Protein AF-A0A811Y9L5-F1 (afdb_monomer)

Mean predicted aligned error: 12.74 Å

Radius of gyration: 28.78 Å; Cα contacts (8 Å, |Δi|>4): 99; chains: 1; bounding box: 69×42×80 Å

InterPro domains:
  IPR005749 Large ribosomal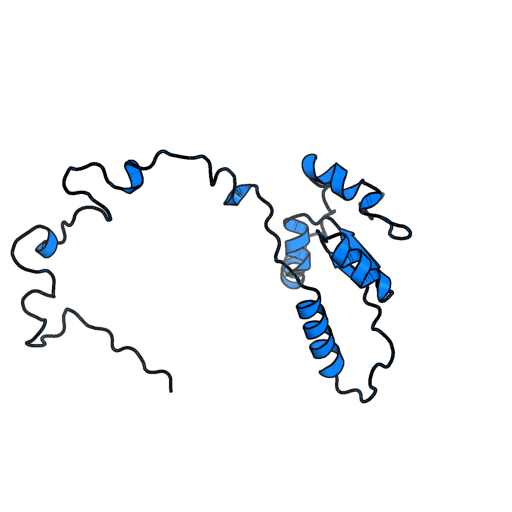 subunit protein uL15, bacteria [PTHR12934] (4-80)
  IPR036227 Large ribosomal subunit protein uL15/eL18 superfamily [SSF52080] (15-121)

Sequence (178 aa):
MLARLQETRKMAGDWRRGRKHSQGHKGEQQRGTQPRLAFGGGQTPFYIQIQKYEFNEGHHSFRCHYQPLSLNRLQYLIDLLVNGRCMTIQPLKRDYVNIGVRLASELAIVAIEKNGSVVTMAFYDPRSLEILYRPVLFFLHRQPIPKQMLPSEALIPYYTDAKSWLPGGSCQISQSKS

Organism: Nyctereutes procyonoides (NCBI:txid34880)

Foldseek 3Di:
DDDDDDDDDQPDPPPVRHPQSPQDDDDCSSVVNDDDPQDPVPDDGPVRPDDDDCPCPCVPPNDDDDDDDDPVNVVVVCCCVVVVPPDPDDPPQQDADEAEDQDDDPVRQVVNVVSVHHYDHADADPVRVVCVVCVPVVVVVVDDDDQGDDDDPVCVCVLVDCVVPDDDDDPPPVPPDD

pLDDT: mean 76.31, std 16.99, range [31.02, 95.5]

Solvent-accessible surface area (backbone atoms only — not comparable to full-atom values): 12041 Å² total; per-residue (Å²): 136,84,84,76,81,79,80,83,66,55,79,50,86,44,92,90,43,41,94,48,51,87,39,62,62,93,53,44,61,54,71,70,62,59,77,64,89,78,64,50,88,87,50,86,30,72,86,69,72,54,78,90,69,76,82,66,68,54,57,86,82,70,54,88,82,75,86,88,81,51,70,69,61,50,49,54,51,50,55,51,62,57,62,71,49,89,62,98,64,84,75,91,54,76,78,69,50,81,44,80,40,73,79,80,53,71,71,57,52,54,55,41,44,76,59,66,22,50,79,44,72,50,92,71,46,76,69,56,47,48,40,70,75,43,47,68,66,46,59,74,69,67,62,81,86,77,79,78,72,80,70,56,78,89,48,41,60,67,76,67,39,58,88,79,45,74,90,84,66,79,74,71,76,69,72,75,79,127

Structure (mmCIF, N/CA/C/O backbone):
data_AF-A0A811Y9L5-F1
#
_entry.id   AF-A0A811Y9L5-F1
#
loop_
_atom_site.group_PDB
_atom_site.id
_atom_site.type_symbol
_atom_site.label_atom_id
_atom_site.label_alt_id
_atom_site.label_comp_id
_atom_site.label_asym_id
_atom_site.label_entity_id
_atom_site.label_seq_id
_atom_site.pdbx_PDB_ins_code
_atom_site.Cartn_x
_atom_site.Cartn_y
_atom_site.Cartn_z
_atom_site.occupancy
_atom_site.B_iso_or_equiv
_atom_site.auth_seq_id
_atom_site.auth_comp_id
_atom_site.auth_asym_id
_atom_site.auth_atom_id
_atom_site.pdbx_PDB_model_num
ATOM 1 N N . MET A 1 1 ? -17.706 -5.022 -32.749 1.00 47.12 1 MET A N 1
ATOM 2 C CA . MET A 1 1 ? -16.716 -5.506 -33.737 1.00 47.12 1 MET A CA 1
ATOM 3 C C . MET A 1 1 ? -15.321 -5.224 -33.202 1.00 47.12 1 MET A C 1
ATOM 5 O O . MET A 1 1 ? -14.931 -4.067 -33.177 1.00 47.12 1 MET A O 1
ATOM 9 N N . LEU A 1 2 ? -14.584 -6.232 -32.733 1.00 47.56 2 LEU A N 1
ATOM 10 C CA . LEU A 1 2 ? -13.150 -6.073 -32.466 1.00 47.56 2 LEU A CA 1
ATOM 11 C C . LEU A 1 2 ? -12.401 -6.480 -33.736 1.00 47.56 2 LEU A C 1
ATOM 13 O O . LEU A 1 2 ? -12.463 -7.640 -34.144 1.00 47.56 2 LEU A O 1
ATOM 17 N N . ALA A 1 3 ? -11.758 -5.517 -34.394 1.00 61.38 3 ALA A N 1
ATOM 18 C CA . ALA A 1 3 ? -10.939 -5.783 -35.566 1.00 61.38 3 ALA A CA 1
ATOM 19 C C . ALA A 1 3 ? -9.722 -6.618 -35.145 1.00 61.38 3 ALA A C 1
ATOM 21 O O . ALA A 1 3 ? -8.880 -6.171 -34.366 1.00 61.38 3 ALA A O 1
ATOM 22 N N . ARG A 1 4 ? -9.643 -7.854 -35.643 1.00 61.03 4 ARG A N 1
ATOM 23 C CA . ARG A 1 4 ? -8.477 -8.717 -35.463 1.00 61.03 4 ARG A CA 1
ATOM 24 C C . ARG A 1 4 ? -7.326 -8.119 -36.270 1.00 61.03 4 ARG A C 1
ATOM 26 O O . ARG A 1 4 ? -7.404 -8.076 -37.497 1.00 61.03 4 ARG A O 1
ATOM 33 N N . LEU A 1 5 ? -6.272 -7.665 -35.592 1.00 70.06 5 LEU A N 1
ATOM 34 C CA . LEU A 1 5 ? -5.027 -7.290 -36.259 1.00 70.06 5 LEU A CA 1
ATOM 35 C C . LEU A 1 5 ? -4.523 -8.505 -37.043 1.00 70.06 5 LEU A C 1
ATOM 37 O O . LEU A 1 5 ? -4.337 -9.585 -36.483 1.00 70.06 5 LEU A O 1
ATOM 41 N N . GLN A 1 6 ? -4.357 -8.343 -38.354 1.00 71.75 6 GLN A N 1
ATOM 42 C CA . GLN A 1 6 ? -3.779 -9.388 -39.187 1.00 71.75 6 GLN A CA 1
ATOM 43 C C . GLN A 1 6 ? -2.281 -9.479 -38.889 1.00 71.75 6 GLN A C 1
ATOM 45 O O . GLN A 1 6 ? -1.541 -8.508 -39.052 1.00 71.75 6 GLN A O 1
ATOM 50 N N . GLU A 1 7 ? -1.831 -10.651 -38.448 1.00 68.00 7 GLU A N 1
ATOM 51 C CA . GLU A 1 7 ? -0.417 -10.910 -38.194 1.00 68.00 7 GLU A CA 1
ATOM 52 C C . GLU A 1 7 ? 0.388 -10.839 -39.495 1.00 68.00 7 GLU A C 1
ATOM 54 O O . GLU A 1 7 ? 0.090 -11.510 -40.488 1.00 68.00 7 GLU A O 1
ATOM 59 N N . THR A 1 8 ? 1.457 -10.043 -39.489 1.00 61.94 8 THR A N 1
ATOM 60 C CA . THR A 1 8 ? 2.368 -9.946 -40.629 1.00 61.94 8 THR A CA 1
ATOM 61 C C . THR A 1 8 ? 3.313 -11.149 -40.642 1.00 61.94 8 THR A C 1
ATOM 63 O O . THR A 1 8 ? 4.359 -11.176 -39.995 1.00 61.94 8 THR A O 1
ATOM 66 N N . ARG A 1 9 ? 2.952 -12.189 -41.399 1.00 60.62 9 ARG A N 1
ATOM 67 C CA . ARG A 1 9 ? 3.796 -13.382 -41.557 1.00 60.62 9 ARG A CA 1
ATOM 68 C C . ARG A 1 9 ? 4.982 -13.074 -42.469 1.00 60.62 9 ARG A C 1
ATOM 70 O O . ARG A 1 9 ? 4.815 -12.865 -43.666 1.00 60.62 9 ARG A O 1
ATOM 77 N N . LYS A 1 10 ? 6.196 -13.093 -41.909 1.00 58.78 10 LYS A N 1
ATOM 78 C CA . LYS A 1 10 ? 7.448 -12.838 -42.648 1.00 58.78 10 LYS A CA 1
ATOM 79 C C . LYS A 1 10 ? 7.771 -13.907 -43.702 1.00 58.78 10 LYS A C 1
ATOM 81 O O . LYS A 1 10 ? 8.576 -13.631 -44.581 1.00 58.78 10 LYS A O 1
ATOM 86 N N . MET A 1 11 ? 7.158 -15.092 -43.629 1.00 56.19 11 MET A N 1
ATOM 87 C CA . MET A 1 11 ? 7.497 -16.271 -44.449 1.00 56.19 11 MET A CA 1
ATOM 88 C C . MET A 1 11 ? 6.435 -16.685 -45.475 1.00 56.19 11 MET A C 1
ATOM 90 O O . MET A 1 11 ? 6.595 -17.700 -46.144 1.00 56.19 11 MET A O 1
ATOM 94 N N . ALA A 1 12 ? 5.355 -15.920 -45.628 1.00 58.69 12 ALA A N 1
ATOM 95 C CA . ALA A 1 12 ? 4.432 -16.155 -46.733 1.00 58.69 12 ALA A CA 1
ATOM 96 C C . ALA A 1 12 ? 5.106 -15.658 -48.018 1.00 58.69 12 ALA A C 1
ATOM 98 O O . ALA A 1 12 ? 5.615 -14.539 -48.007 1.00 58.69 12 ALA A O 1
ATOM 99 N N . GLY A 1 13 ? 5.126 -16.461 -49.089 1.00 58.44 13 GLY A N 1
ATOM 100 C CA . GLY A 1 13 ? 5.735 -16.177 -50.405 1.00 58.44 13 GLY A CA 1
ATOM 101 C C . GLY A 1 13 ? 5.155 -14.975 -51.174 1.00 58.44 13 GLY A C 1
ATOM 102 O O . GLY A 1 13 ? 5.067 -14.994 -52.394 1.00 58.44 13 GLY A O 1
ATOM 103 N N . ASP A 1 14 ? 4.741 -13.937 -50.455 1.00 62.34 14 ASP A N 1
ATOM 104 C CA . ASP A 1 14 ? 4.338 -12.622 -50.914 1.00 62.34 14 ASP A CA 1
ATOM 105 C C . ASP A 1 14 ? 5.530 -11.923 -51.590 1.00 62.34 14 ASP A C 1
ATOM 107 O O . ASP A 1 14 ? 6.588 -11.710 -50.979 1.00 62.34 14 ASP A O 1
ATOM 111 N N . TRP A 1 15 ? 5.332 -11.535 -52.853 1.00 62.62 15 TRP A N 1
ATOM 112 C CA . TRP A 1 15 ? 6.291 -10.823 -53.704 1.00 62.62 15 TRP A CA 1
ATOM 113 C C . TRP A 1 15 ? 6.910 -9.597 -53.020 1.00 62.62 15 TRP A C 1
ATOM 115 O O . TRP A 1 15 ? 8.045 -9.228 -53.319 1.00 62.62 15 TRP A O 1
ATOM 125 N N . ARG A 1 16 ? 6.201 -8.982 -52.063 1.00 67.12 16 ARG A N 1
ATOM 126 C CA . ARG A 1 16 ? 6.668 -7.794 -51.335 1.00 67.12 16 ARG A CA 1
ATOM 127 C C . ARG A 1 16 ? 7.601 -8.097 -50.154 1.00 67.12 16 ARG A C 1
ATOM 129 O O . ARG A 1 16 ? 8.339 -7.205 -49.745 1.00 67.12 16 ARG A O 1
ATOM 136 N N . ARG A 1 17 ? 7.586 -9.306 -49.570 1.00 64.25 17 ARG A N 1
ATOM 137 C CA . ARG A 1 17 ? 8.258 -9.606 -48.277 1.00 64.25 17 ARG A CA 1
ATOM 138 C C . ARG A 1 17 ? 9.097 -10.891 -48.237 1.00 64.25 17 ARG A C 1
ATOM 140 O O . ARG A 1 17 ? 9.872 -11.063 -47.297 1.00 64.25 17 ARG A O 1
ATOM 147 N N . GLY A 1 18 ? 9.016 -11.753 -49.252 1.00 71.06 18 GLY A N 1
ATOM 148 C CA . GLY A 1 18 ? 9.642 -13.081 -49.227 1.00 71.06 18 GLY A CA 1
ATOM 149 C C . GLY A 1 18 ? 11.174 -13.117 -49.346 1.00 71.06 18 GLY A C 1
ATOM 150 O O . GLY A 1 18 ? 11.816 -13.894 -48.657 1.00 71.06 18 GLY A O 1
ATOM 151 N N . ARG A 1 19 ? 11.805 -12.276 -50.178 1.00 75.31 19 ARG A N 1
ATOM 152 C CA . ARG A 1 19 ? 13.221 -12.489 -50.573 1.00 75.31 19 ARG A CA 1
ATOM 153 C C . ARG A 1 19 ? 14.262 -12.253 -49.469 1.00 75.31 19 ARG A C 1
ATOM 155 O O . ARG A 1 19 ? 15.333 -12.847 -49.506 1.00 75.31 19 ARG A O 1
ATOM 162 N N . LYS A 1 20 ? 13.998 -11.336 -48.537 1.00 76.25 20 LYS A N 1
ATOM 163 C CA . LYS A 1 20 ? 14.939 -10.958 -47.457 1.00 76.25 20 LYS A CA 1
ATOM 164 C C . LYS A 1 20 ? 14.301 -11.010 -46.071 1.00 76.25 20 LYS A C 1
ATOM 166 O O . LYS A 1 20 ? 14.923 -10.572 -45.110 1.00 76.25 20 LYS A O 1
ATOM 171 N N . HIS A 1 21 ? 13.042 -11.450 -45.980 1.00 75.62 21 HIS A N 1
ATOM 172 C CA . HIS A 1 21 ? 12.265 -11.539 -44.738 1.00 75.62 21 HIS A CA 1
ATOM 173 C C . HIS A 1 21 ? 12.365 -10.293 -43.826 1.00 75.62 21 HIS A C 1
ATOM 175 O O . HIS A 1 21 ? 12.361 -10.401 -42.600 1.00 75.62 21 HIS A O 1
ATOM 181 N N . SER A 1 22 ? 12.473 -9.101 -44.428 1.00 76.88 22 SER A N 1
ATOM 182 C CA . SER A 1 22 ? 12.672 -7.811 -43.744 1.00 76.88 22 SER A CA 1
ATOM 183 C C . SER A 1 22 ? 13.925 -7.715 -42.853 1.00 76.88 22 SER A C 1
ATOM 185 O O . SER A 1 22 ? 13.959 -6.901 -41.936 1.00 76.88 22 SER A O 1
ATOM 187 N N . GLN A 1 23 ? 14.953 -8.528 -43.109 1.00 82.25 23 GLN A N 1
ATOM 188 C CA . GLN A 1 23 ? 16.215 -8.541 -42.352 1.00 82.25 23 GLN A CA 1
ATOM 189 C C . GLN A 1 23 ? 17.356 -7.771 -43.036 1.00 82.25 23 GLN A C 1
ATOM 191 O O . GLN A 1 23 ? 18.432 -7.635 -42.463 1.00 82.25 23 GLN A O 1
ATOM 196 N N . GLY A 1 24 ? 17.125 -7.251 -44.245 1.00 85.00 24 GLY A N 1
ATOM 197 C CA . GLY A 1 24 ? 18.124 -6.494 -45.000 1.00 85.00 24 GLY A CA 1
ATOM 198 C C . GLY A 1 24 ? 19.035 -7.365 -45.873 1.00 85.00 24 GLY A C 1
ATOM 199 O O . GLY A 1 24 ? 18.656 -8.454 -46.304 1.00 85.00 24 GLY A O 1
ATOM 200 N N . HIS A 1 25 ? 20.202 -6.826 -46.225 1.00 84.88 25 HIS A N 1
ATOM 201 C CA . HIS A 1 25 ? 21.238 -7.497 -47.024 1.00 84.88 25 HIS A CA 1
ATOM 202 C C . HIS A 1 25 ? 22.290 -8.169 -46.122 1.00 84.88 25 HIS A C 1
ATOM 204 O O . HIS A 1 25 ? 22.100 -8.259 -44.913 1.00 84.88 25 HIS A O 1
ATOM 210 N N . LYS A 1 26 ? 23.399 -8.640 -46.716 1.00 87.12 26 LYS A N 1
ATOM 211 C CA . LYS A 1 26 ? 24.500 -9.332 -46.028 1.00 87.12 26 LYS A CA 1
ATOM 212 C C . LYS A 1 26 ? 24.895 -8.613 -44.732 1.00 87.12 26 LYS A C 1
ATOM 214 O O . LYS A 1 26 ? 25.043 -7.398 -44.726 1.00 87.12 26 LYS A O 1
ATOM 219 N N . GLY A 1 27 ? 25.118 -9.381 -43.671 1.00 88.50 27 GLY A N 1
ATOM 220 C CA . GLY A 1 27 ? 25.553 -8.870 -42.373 1.00 88.50 27 GLY A CA 1
ATOM 221 C C . GLY A 1 27 ? 25.006 -9.707 -41.223 1.00 88.50 27 GLY A C 1
ATOM 222 O O . GLY A 1 27 ? 24.282 -10.683 -41.434 1.00 88.50 27 GLY A O 1
ATOM 223 N N . GLU A 1 28 ? 25.341 -9.307 -40.002 1.00 87.75 28 GLU A N 1
ATOM 224 C CA . GLU A 1 28 ? 24.907 -9.963 -38.761 1.00 87.75 28 GLU A CA 1
ATOM 225 C C . GLU A 1 28 ? 23.378 -9.994 -38.625 1.00 87.75 28 GLU A C 1
ATOM 227 O O . GLU A 1 28 ? 22.807 -10.999 -38.202 1.00 87.75 28 GLU A O 1
ATOM 232 N N . GLN A 1 29 ? 22.700 -8.936 -39.083 1.00 86.00 29 GLN A N 1
ATOM 233 C CA . GLN A 1 29 ? 21.243 -8.814 -39.037 1.00 86.00 29 GLN A CA 1
ATOM 234 C C . GLN A 1 29 ? 20.521 -9.872 -39.887 1.00 86.00 29 GLN A C 1
ATOM 236 O O . GLN A 1 29 ? 19.520 -10.427 -39.432 1.00 86.00 29 GLN A O 1
ATOM 241 N N . GLN A 1 30 ? 21.054 -10.193 -41.073 1.00 87.44 30 GLN A N 1
ATOM 242 C CA . GLN A 1 30 ? 20.529 -11.245 -41.954 1.00 87.44 30 GLN A CA 1
ATOM 243 C C . GLN A 1 30 ? 20.871 -12.652 -41.444 1.00 87.44 30 GLN A C 1
ATOM 245 O O . GLN A 1 30 ? 20.121 -13.595 -41.672 1.00 87.44 30 GLN A O 1
ATOM 250 N N . ARG A 1 31 ? 22.009 -12.810 -40.761 1.00 87.06 31 ARG A N 1
ATOM 251 C CA . ARG A 1 31 ? 22.461 -14.101 -40.215 1.00 87.06 31 ARG A CA 1
ATOM 252 C C . ARG A 1 31 ? 21.871 -14.416 -38.837 1.00 87.06 31 ARG A C 1
ATOM 254 O O . ARG A 1 31 ? 22.123 -15.490 -38.306 1.00 87.06 31 ARG A O 1
ATOM 261 N N . GLY A 1 32 ? 21.095 -13.495 -38.259 1.00 87.19 32 GLY A N 1
ATOM 262 C CA . GLY A 1 32 ? 20.507 -13.652 -36.927 1.00 87.19 32 GLY A CA 1
ATOM 263 C C . GLY A 1 32 ? 21.518 -13.527 -35.784 1.00 87.19 32 GLY A C 1
ATOM 264 O O . GLY A 1 32 ? 21.202 -13.880 -34.655 1.00 87.19 32 GLY A O 1
ATOM 265 N N . THR A 1 33 ? 22.716 -13.009 -36.053 1.00 89.00 33 THR A N 1
ATOM 266 C CA . THR A 1 33 ? 23.806 -12.850 -35.075 1.00 89.00 33 THR A CA 1
ATOM 267 C C . THR A 1 33 ? 23.849 -11.417 -34.540 1.00 89.00 33 THR A C 1
ATOM 269 O O . THR A 1 33 ? 24.910 -10.820 -34.416 1.00 89.00 33 THR A O 1
ATOM 272 N N . GLN A 1 34 ? 22.678 -10.820 -34.299 1.00 87.81 34 GLN A N 1
ATOM 273 C CA . GLN A 1 34 ? 22.593 -9.431 -33.852 1.00 87.81 34 GLN A CA 1
ATOM 274 C C . GLN A 1 34 ? 23.167 -9.280 -32.438 1.00 87.81 34 GLN A C 1
ATOM 276 O O . GLN A 1 34 ? 22.988 -10.174 -31.604 1.00 87.81 34 GLN A O 1
ATOM 281 N N . PRO A 1 35 ? 23.814 -8.145 -32.136 1.00 88.94 35 PRO A N 1
ATOM 282 C CA . PRO A 1 35 ? 24.272 -7.870 -30.787 1.00 88.94 35 PRO A CA 1
ATOM 283 C C . PRO A 1 35 ? 23.088 -7.725 -29.819 1.00 88.94 35 PRO A C 1
ATOM 285 O O . PRO A 1 35 ? 21.940 -7.522 -30.221 1.00 88.94 35 PRO A O 1
ATOM 288 N N . ARG A 1 36 ? 23.375 -7.814 -28.514 1.00 88.75 36 ARG A N 1
ATOM 289 C CA . ARG A 1 36 ? 22.365 -7.676 -27.452 1.00 88.75 36 ARG A CA 1
ATOM 290 C C . ARG A 1 36 ? 21.571 -6.368 -27.571 1.00 88.75 36 ARG A C 1
ATOM 292 O O . ARG A 1 36 ? 22.087 -5.353 -28.038 1.00 88.75 36 ARG A O 1
ATOM 299 N N . LEU A 1 37 ? 20.332 -6.378 -27.077 1.00 88.62 37 LEU A N 1
ATOM 300 C CA . LEU A 1 37 ? 19.496 -5.179 -27.018 1.00 88.62 37 LEU A CA 1
ATOM 301 C C . LEU A 1 37 ? 20.231 -4.045 -26.280 1.00 88.62 37 LEU A C 1
ATOM 303 O O . LEU A 1 37 ? 20.877 -4.284 -25.260 1.00 88.62 37 LEU A O 1
ATOM 307 N N . ALA A 1 38 ? 20.135 -2.826 -26.818 1.00 89.19 38 ALA A N 1
ATOM 308 C CA . ALA A 1 38 ? 20.842 -1.634 -26.340 1.00 89.19 38 ALA A CA 1
ATOM 309 C C . ALA A 1 38 ? 22.387 -1.699 -26.430 1.00 89.19 38 ALA A C 1
ATOM 311 O O . ALA A 1 38 ? 23.08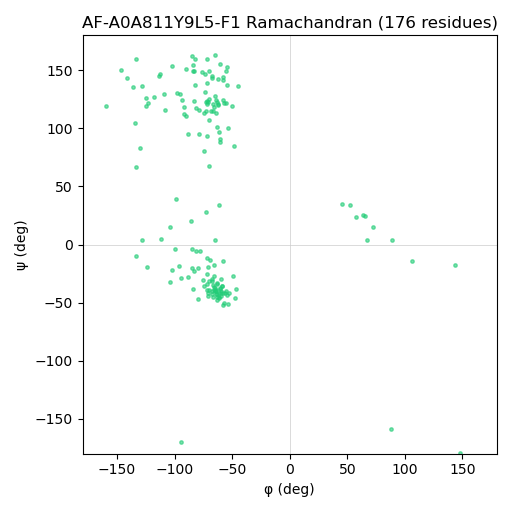7 -1.007 -25.690 1.00 89.19 38 ALA A O 1
ATOM 312 N N . PHE A 1 39 ? 22.943 -2.500 -27.347 1.00 90.75 39 PHE A N 1
ATOM 313 C CA . PHE A 1 39 ? 24.374 -2.480 -27.657 1.00 90.75 39 PHE A CA 1
ATOM 314 C C . PHE A 1 39 ? 24.783 -1.208 -28.421 1.00 90.75 39 PHE A C 1
ATOM 316 O O . PHE A 1 39 ? 24.281 -0.941 -29.507 1.00 90.75 39 PHE A O 1
ATOM 323 N N . GLY A 1 40 ? 25.734 -0.447 -27.869 1.00 87.94 40 GLY A N 1
ATOM 324 C CA . GLY A 1 40 ? 26.201 0.838 -28.412 1.00 87.94 40 GLY A CA 1
ATOM 325 C C . GLY A 1 40 ? 27.301 0.754 -29.478 1.00 87.94 40 GLY A C 1
ATOM 326 O O . GLY A 1 40 ? 28.043 1.715 -29.646 1.00 87.94 40 GLY A O 1
ATOM 327 N N . GLY A 1 41 ? 27.482 -0.390 -30.151 1.00 88.25 41 GLY A N 1
ATOM 328 C CA . GLY A 1 41 ? 28.448 -0.508 -31.257 1.00 88.25 41 GLY A CA 1
ATOM 329 C C . GLY A 1 41 ? 29.923 -0.341 -30.861 1.00 88.25 41 GLY A C 1
ATOM 330 O O . GLY A 1 41 ? 30.731 0.053 -31.693 1.00 88.25 41 GLY A O 1
ATOM 331 N N . GLY A 1 42 ? 30.269 -0.601 -29.595 1.00 88.19 42 GLY A N 1
ATOM 332 C CA . GLY A 1 42 ? 31.614 -0.394 -29.036 1.00 88.19 42 GLY A CA 1
ATOM 333 C C . GLY A 1 42 ? 31.734 0.819 -28.104 1.00 88.19 42 GLY A C 1
ATOM 334 O O . GLY A 1 42 ? 32.688 0.895 -27.336 1.00 88.19 42 GLY A O 1
ATOM 335 N N . GLN A 1 43 ? 30.749 1.723 -28.097 1.00 91.31 43 GLN A N 1
ATOM 336 C CA . GLN A 1 43 ? 30.626 2.776 -27.082 1.00 91.31 43 GLN A CA 1
ATOM 337 C C . GLN A 1 43 ? 29.948 2.250 -25.806 1.00 91.31 43 GLN A C 1
ATOM 339 O O . GLN A 1 43 ? 29.242 1.235 -25.836 1.00 91.31 43 GLN A O 1
ATOM 344 N N . THR A 1 44 ? 30.142 2.943 -24.676 1.00 89.31 44 THR A N 1
ATOM 345 C CA . THR A 1 44 ? 29.472 2.609 -23.410 1.00 89.31 44 THR A CA 1
ATOM 346 C C . THR A 1 44 ? 27.951 2.743 -23.571 1.00 89.31 44 THR A C 1
ATOM 348 O O . THR A 1 44 ? 27.466 3.821 -23.914 1.00 89.31 44 THR A O 1
ATOM 351 N N . PRO A 1 45 ? 27.167 1.669 -23.354 1.00 91.44 45 PRO A N 1
ATOM 352 C CA . PRO A 1 45 ? 25.713 1.731 -23.465 1.00 91.44 45 PRO A CA 1
ATOM 353 C C . PRO A 1 45 ? 25.094 2.770 -22.522 1.00 91.44 45 PRO A C 1
ATOM 355 O O . PRO A 1 45 ? 25.522 2.892 -21.375 1.00 91.44 45 PRO A O 1
ATOM 358 N N . PHE A 1 46 ? 24.032 3.445 -22.974 1.00 89.38 46 PHE A N 1
ATOM 359 C CA . PHE A 1 46 ? 23.321 4.500 -22.232 1.00 89.38 46 PHE A CA 1
ATOM 360 C C . PHE A 1 46 ? 22.993 4.119 -20.778 1.00 89.38 46 PHE A C 1
ATOM 362 O O . PHE A 1 46 ? 23.267 4.874 -19.851 1.00 89.38 46 PHE A O 1
ATOM 369 N N . TYR A 1 47 ? 22.475 2.908 -20.559 1.00 87.94 47 TYR A N 1
ATOM 370 C CA . TYR A 1 47 ? 22.084 2.431 -19.228 1.00 87.94 47 TYR A CA 1
ATOM 371 C C . TYR A 1 47 ? 23.268 2.178 -18.275 1.00 87.94 47 TYR A C 1
ATOM 373 O O . TYR A 1 47 ? 23.053 1.981 -17.084 1.00 87.94 47 TYR A O 1
ATOM 381 N N . ILE A 1 48 ? 24.505 2.149 -18.785 1.00 90.12 48 ILE A N 1
ATOM 382 C CA . ILE A 1 48 ? 25.737 2.026 -17.988 1.00 90.12 48 ILE A CA 1
ATOM 383 C C . ILE A 1 48 ? 26.324 3.408 -17.680 1.00 90.12 48 ILE A C 1
ATOM 385 O O . ILE A 1 48 ? 26.982 3.576 -16.660 1.00 90.12 48 ILE A O 1
ATOM 389 N N . GLN A 1 49 ? 26.092 4.395 -18.551 1.00 90.31 49 GLN A N 1
ATOM 390 C CA . GLN A 1 49 ? 26.578 5.764 -18.357 1.00 90.31 49 GLN A CA 1
ATOM 391 C C . GLN A 1 49 ? 25.896 6.461 -17.173 1.00 90.31 49 GLN A C 1
ATOM 393 O O . GLN A 1 49 ? 26.511 7.291 -16.507 1.00 90.31 49 GLN A O 1
ATOM 398 N N . ILE A 1 50 ? 24.635 6.119 -16.898 1.00 90.38 50 ILE A N 1
ATOM 399 C CA . ILE A 1 50 ? 23.903 6.622 -15.735 1.00 90.38 50 ILE A CA 1
ATOM 400 C C . ILE A 1 50 ? 24.503 5.997 -14.470 1.00 90.38 50 ILE A C 1
ATOM 402 O O . ILE A 1 50 ? 24.579 4.773 -14.349 1.00 90.38 50 ILE A O 1
ATOM 406 N N . GLN A 1 51 ? 24.915 6.837 -13.516 1.00 90.31 51 GLN A N 1
ATOM 407 C CA . GLN A 1 51 ? 25.391 6.369 -12.214 1.00 90.31 51 GLN A CA 1
ATOM 408 C C . GLN A 1 51 ? 24.306 5.547 -11.512 1.00 90.31 51 GLN A C 1
ATOM 410 O O . GLN A 1 51 ? 23.116 5.861 -11.579 1.00 90.31 51 GLN A O 1
ATOM 415 N N . LYS A 1 52 ? 24.718 4.477 -10.828 1.00 85.38 52 LYS A N 1
ATOM 416 C CA . LYS A 1 52 ? 23.788 3.670 -10.040 1.00 85.38 52 LYS A CA 1
ATOM 417 C C . LYS A 1 52 ? 23.374 4.466 -8.807 1.00 85.38 52 LYS A C 1
ATOM 419 O O . LYS A 1 52 ? 24.228 4.856 -8.019 1.00 85.38 52 LYS A O 1
ATOM 424 N N . TYR A 1 53 ? 22.070 4.659 -8.647 1.00 83.62 53 TYR A N 1
ATOM 425 C CA . TYR A 1 53 ? 21.469 5.188 -7.429 1.00 83.62 53 TYR A CA 1
ATOM 426 C C . TYR A 1 53 ? 20.613 4.103 -6.784 1.00 83.62 53 TYR A C 1
ATOM 428 O O . TYR A 1 53 ? 19.940 3.338 -7.479 1.00 83.62 53 TYR A O 1
ATOM 436 N N . GLU A 1 54 ? 20.589 4.084 -5.457 1.00 83.75 54 GLU A N 1
ATOM 437 C CA . GLU A 1 54 ? 19.869 3.121 -4.613 1.00 83.75 54 GLU A CA 1
ATOM 438 C C . GLU A 1 54 ? 18.339 3.339 -4.612 1.00 83.75 54 GLU A C 1
ATOM 440 O O . GLU A 1 54 ? 17.631 3.018 -3.663 1.00 83.75 54 GLU A O 1
ATOM 445 N N . PHE A 1 55 ? 17.789 3.897 -5.695 1.00 79.88 55 PHE A N 1
ATOM 446 C CA . PHE A 1 55 ? 16.393 4.330 -5.776 1.00 79.88 55 PHE A CA 1
ATOM 447 C C . PHE A 1 55 ? 15.397 3.187 -5.525 1.00 79.88 55 PHE A C 1
ATOM 449 O O . PHE A 1 55 ? 14.363 3.396 -4.902 1.00 79.88 55 PHE A O 1
ATOM 456 N N . ASN A 1 56 ? 15.726 1.971 -5.973 1.00 76.81 56 ASN A N 1
ATOM 457 C CA . ASN A 1 56 ? 14.872 0.790 -5.832 1.00 76.81 56 ASN A CA 1
ATOM 458 C C . ASN A 1 56 ? 15.333 -0.172 -4.728 1.00 76.81 56 ASN A C 1
ATOM 460 O O . ASN A 1 56 ? 14.881 -1.321 -4.686 1.00 76.81 56 ASN A O 1
ATOM 464 N N . GLU A 1 57 ? 16.223 0.247 -3.830 1.00 75.06 57 GLU A N 1
ATOM 465 C CA . GLU A 1 57 ? 16.642 -0.631 -2.743 1.00 75.06 57 GLU A CA 1
ATOM 466 C C . GLU A 1 57 ? 15.470 -0.949 -1.809 1.00 75.06 57 GLU A C 1
ATOM 468 O O . GLU A 1 57 ? 14.728 -0.081 -1.341 1.00 75.06 57 GLU A O 1
ATOM 473 N N . GLY A 1 58 ? 15.226 -2.249 -1.630 1.00 70.56 58 GLY A N 1
ATOM 474 C CA . GLY A 1 58 ? 14.110 -2.775 -0.845 1.00 70.56 58 GLY A CA 1
ATOM 475 C C . GLY A 1 58 ? 12.703 -2.524 -1.413 1.00 70.56 58 GLY A C 1
ATOM 476 O O . GLY A 1 58 ? 11.731 -2.923 -0.768 1.00 70.56 58 GLY A O 1
ATOM 477 N N . HIS 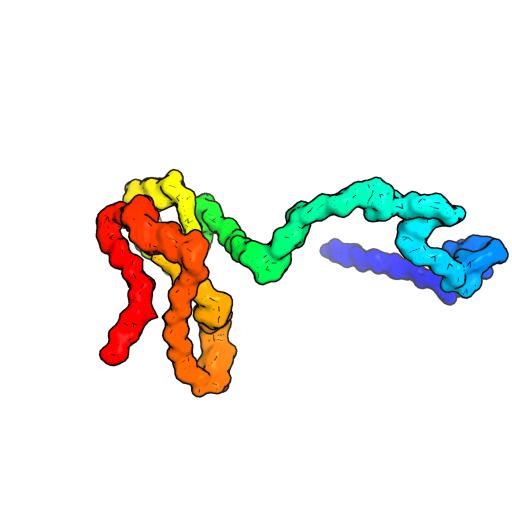A 1 59 ? 12.560 -1.921 -2.602 1.00 69.50 59 HIS A N 1
ATOM 478 C CA . HIS A 1 59 ? 11.265 -1.477 -3.144 1.00 69.50 59 HIS A CA 1
ATOM 479 C C . HIS A 1 59 ? 10.259 -2.606 -3.404 1.00 69.50 59 HIS A C 1
ATOM 481 O O . HIS A 1 59 ? 9.062 -2.400 -3.240 1.00 69.50 59 HIS A O 1
ATOM 487 N N . HIS A 1 60 ? 10.725 -3.795 -3.793 1.00 61.25 60 HIS A N 1
ATOM 488 C CA . HIS A 1 60 ? 9.843 -4.930 -4.094 1.00 61.25 60 HIS A CA 1
ATOM 489 C C . HIS A 1 60 ? 9.771 -5.976 -2.976 1.00 61.25 60 HIS A C 1
ATOM 491 O O . HIS A 1 60 ? 8.798 -6.721 -2.918 1.00 61.25 60 HIS A O 1
ATOM 497 N N . SER A 1 61 ? 10.774 -6.028 -2.093 1.00 64.00 61 SER A N 1
ATOM 498 C CA . SER A 1 61 ? 10.913 -7.117 -1.115 1.00 64.00 61 SER A CA 1
ATOM 499 C C . SER A 1 61 ? 10.497 -6.730 0.304 1.00 64.00 61 SER A C 1
ATOM 501 O O . SER A 1 61 ? 10.003 -7.580 1.035 1.00 64.00 61 SER A O 1
ATOM 503 N N . PHE A 1 62 ? 10.681 -5.466 0.704 1.00 65.50 62 PHE A N 1
ATOM 504 C CA . PHE A 1 62 ? 10.508 -5.048 2.104 1.00 65.50 62 PHE A CA 1
ATOM 505 C C . PHE A 1 62 ? 9.500 -3.912 2.296 1.00 65.50 62 PHE A C 1
ATOM 507 O O . PHE A 1 62 ? 8.995 -3.722 3.402 1.00 65.50 62 PHE A O 1
ATOM 514 N N . ARG A 1 63 ? 9.170 -3.153 1.241 1.00 73.38 63 ARG A N 1
ATOM 515 C CA . ARG A 1 63 ? 8.182 -2.072 1.336 1.00 73.38 63 ARG A CA 1
ATOM 516 C C . ARG A 1 63 ? 6.760 -2.619 1.248 1.00 73.38 63 ARG A C 1
ATOM 518 O O . ARG A 1 63 ? 6.336 -3.154 0.226 1.00 73.38 63 ARG A O 1
ATOM 525 N N . CYS A 1 64 ? 5.995 -2.428 2.317 1.00 75.94 64 CYS A N 1
ATOM 526 C CA . CYS A 1 64 ? 4.571 -2.732 2.328 1.00 75.94 64 CYS A CA 1
ATOM 527 C C . CYS A 1 64 ? 3.806 -1.725 1.455 1.00 75.94 64 CYS A C 1
ATOM 529 O O . CYS A 1 64 ? 3.618 -0.573 1.843 1.00 75.94 64 CYS A O 1
ATOM 531 N N . HIS A 1 65 ? 3.334 -2.167 0.290 1.00 82.44 65 HIS A N 1
ATOM 532 C CA . HIS A 1 65 ? 2.419 -1.399 -0.554 1.00 82.44 65 HIS A CA 1
ATOM 533 C C . HIS A 1 65 ? 0.970 -1.812 -0.276 1.00 82.44 65 HIS A C 1
ATOM 535 O O . HIS A 1 65 ? 0.637 -2.997 -0.301 1.00 82.44 65 HIS A O 1
ATOM 541 N N . TYR A 1 66 ? 0.096 -0.834 -0.032 1.00 87.06 66 TYR A N 1
ATOM 542 C CA . TYR A 1 66 ? -1.331 -1.065 0.195 1.00 87.06 66 TYR A CA 1
ATOM 543 C C . TYR A 1 66 ? -2.157 -0.492 -0.948 1.00 87.06 66 TYR A C 1
ATOM 545 O O . TYR A 1 66 ? -1.809 0.536 -1.530 1.00 87.06 66 TYR A O 1
ATOM 553 N N . GLN A 1 67 ? -3.271 -1.150 -1.259 1.00 88.56 67 GLN A N 1
ATOM 554 C CA . GLN A 1 67 ? -4.191 -0.651 -2.267 1.00 88.56 67 GLN A CA 1
ATOM 555 C C . GLN A 1 67 ? -4.951 0.568 -1.714 1.00 88.56 67 GLN A C 1
ATOM 557 O O . GLN A 1 67 ? -5.612 0.442 -0.681 1.00 88.56 67 GLN A O 1
ATOM 562 N N . PRO A 1 68 ? -4.889 1.739 -2.372 1.00 92.81 68 PRO A N 1
ATOM 563 C CA . PRO A 1 68 ? -5.581 2.926 -1.890 1.00 92.81 68 PRO A CA 1
ATOM 564 C C . PRO A 1 68 ? -7.098 2.799 -2.084 1.00 92.81 68 PRO A C 1
ATOM 566 O O . PRO A 1 68 ? -7.574 2.364 -3.139 1.00 92.81 68 PRO A O 1
ATOM 569 N N . LEU A 1 69 ? -7.859 3.242 -1.082 1.00 91.19 69 LEU A N 1
ATOM 570 C CA . LEU A 1 69 ? -9.316 3.342 -1.121 1.00 91.19 69 LEU A CA 1
ATOM 571 C C . LEU A 1 69 ? -9.730 4.779 -0.790 1.00 91.19 69 LEU A C 1
ATOM 573 O O . LEU A 1 69 ? -9.428 5.283 0.288 1.00 91.19 69 LEU A O 1
ATOM 577 N N . SER A 1 70 ? -10.401 5.449 -1.728 1.00 93.19 70 SER A N 1
ATOM 578 C CA . SER A 1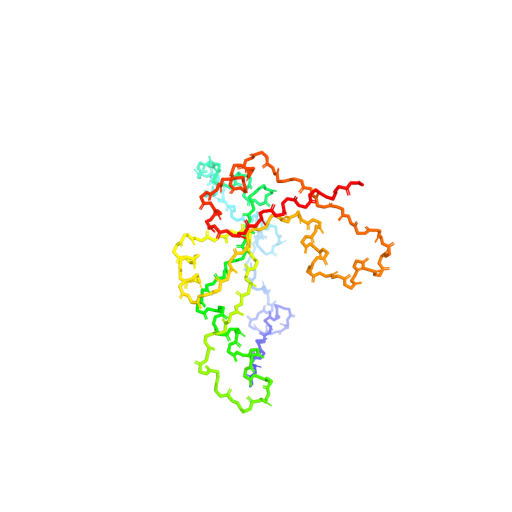 70 ? -10.916 6.805 -1.521 1.00 93.19 70 SER A CA 1
ATOM 579 C C . SER A 1 70 ? -12.337 6.776 -0.957 1.00 93.19 70 SER A C 1
ATOM 581 O O . SER A 1 70 ? -13.106 5.864 -1.257 1.00 93.19 70 SER A O 1
ATOM 583 N N . LEU A 1 71 ? -12.715 7.806 -0.193 1.00 89.12 71 LEU A N 1
ATOM 584 C CA . LEU A 1 71 ? -14.061 7.917 0.385 1.00 89.12 71 LEU A CA 1
ATOM 585 C C . LEU A 1 71 ? -15.160 7.965 -0.687 1.00 89.12 71 LEU A C 1
ATOM 587 O O . LEU A 1 71 ? -16.198 7.341 -0.516 1.00 89.12 71 LEU A O 1
ATOM 591 N N . ASN A 1 72 ? -14.910 8.627 -1.823 1.00 91.62 72 ASN A N 1
ATOM 592 C CA . ASN A 1 72 ? -15.855 8.648 -2.946 1.00 91.62 72 ASN A CA 1
ATOM 593 C C . ASN A 1 72 ? -16.056 7.242 -3.540 1.00 91.62 72 ASN A C 1
ATOM 595 O O . ASN A 1 72 ? -17.175 6.802 -3.785 1.00 91.62 72 ASN A O 1
ATOM 599 N N . ARG A 1 73 ? -14.964 6.482 -3.704 1.00 90.88 73 ARG A N 1
ATOM 600 C CA . ARG A 1 73 ? -15.053 5.094 -4.166 1.00 90.88 73 ARG A CA 1
ATOM 601 C C . ARG A 1 73 ? -15.778 4.210 -3.152 1.00 90.88 73 ARG A C 1
ATOM 603 O O . ARG A 1 73 ? -16.523 3.331 -3.562 1.00 90.88 73 ARG A O 1
ATOM 610 N N . LEU A 1 74 ? -15.565 4.436 -1.857 1.00 88.00 74 LEU A N 1
ATOM 611 C CA . LEU A 1 74 ? -16.275 3.734 -0.791 1.00 88.00 74 LEU A CA 1
ATOM 612 C C . LEU A 1 74 ? -17.778 4.039 -0.827 1.00 88.00 74 LEU A C 1
ATOM 614 O O . LEU A 1 74 ? -18.568 3.102 -0.796 1.00 88.00 74 LEU A O 1
ATOM 618 N N . GLN A 1 75 ? -18.165 5.307 -0.988 1.00 87.19 75 GLN A N 1
ATOM 619 C CA . GLN A 1 75 ? -19.564 5.708 -1.152 1.00 87.19 75 GLN A CA 1
ATOM 620 C C . GLN A 1 75 ? -20.204 5.006 -2.352 1.00 87.19 75 GLN A C 1
ATOM 622 O O . GLN A 1 75 ? -21.222 4.343 -2.200 1.00 87.19 75 GLN A O 1
ATOM 627 N N . TYR A 1 76 ? -19.548 5.050 -3.515 1.00 87.69 76 TYR A N 1
ATOM 628 C CA . TYR A 1 76 ? -20.026 4.372 -4.722 1.00 87.69 76 TYR A CA 1
ATOM 629 C C . TYR A 1 76 ? -20.253 2.867 -4.506 1.00 87.69 76 TYR A C 1
ATOM 631 O O . TYR A 1 76 ? -21.232 2.302 -4.987 1.00 87.69 76 TYR A O 1
ATOM 639 N N . LEU A 1 77 ? -19.359 2.202 -3.767 1.00 85.56 77 LEU A N 1
ATOM 640 C CA . LEU A 1 77 ? -19.508 0.783 -3.442 1.00 85.56 77 LEU A CA 1
ATOM 641 C C . LEU A 1 77 ? -20.698 0.523 -2.512 1.00 85.56 77 LEU A C 1
ATOM 643 O O . LEU A 1 77 ? -21.405 -0.461 -2.718 1.00 85.56 77 LEU A O 1
ATOM 647 N N . ILE A 1 78 ? -20.934 1.387 -1.521 1.00 83.12 78 ILE A N 1
ATOM 648 C CA . ILE A 1 78 ? -22.109 1.294 -0.644 1.00 83.12 78 ILE A CA 1
ATOM 649 C C . ILE A 1 78 ? -23.382 1.487 -1.466 1.00 83.12 78 ILE A C 1
ATOM 651 O O . ILE A 1 78 ? -24.278 0.647 -1.392 1.00 83.12 78 ILE A O 1
ATOM 655 N N . ASP A 1 79 ? -23.424 2.513 -2.315 1.00 83.25 79 ASP A N 1
ATOM 656 C CA . ASP A 1 79 ? -24.578 2.803 -3.163 1.00 83.25 79 ASP A CA 1
ATOM 657 C C . ASP A 1 79 ? -24.912 1.610 -4.069 1.00 83.25 79 ASP A C 1
ATOM 659 O O . ASP A 1 79 ? -26.076 1.241 -4.204 1.00 83.25 79 ASP A O 1
ATOM 663 N N . LEU A 1 80 ? -23.910 0.948 -4.655 1.00 83.12 80 LEU A N 1
ATOM 664 C CA . LEU A 1 80 ? -24.124 -0.260 -5.457 1.00 83.12 80 LEU A CA 1
ATOM 665 C C . LEU A 1 80 ? -24.626 -1.451 -4.627 1.00 83.12 80 LEU A C 1
ATOM 667 O O . LEU A 1 80 ? -25.535 -2.164 -5.055 1.00 83.12 80 LEU A O 1
ATOM 671 N N . LEU A 1 81 ? -24.022 -1.697 -3.462 1.00 73.06 81 LEU A N 1
ATOM 672 C CA . LEU A 1 81 ? -24.325 -2.859 -2.620 1.00 73.06 81 LEU A CA 1
ATOM 673 C C . LEU A 1 81 ? -25.704 -2.766 -1.962 1.00 73.06 81 LEU A C 1
ATOM 675 O O . LEU A 1 81 ? -26.396 -3.780 -1.844 1.00 73.06 81 LEU A O 1
ATOM 679 N N . VAL A 1 82 ? -26.091 -1.568 -1.525 1.00 67.62 82 VAL A N 1
ATOM 680 C CA . VAL A 1 82 ? -27.360 -1.313 -0.838 1.00 67.62 82 VAL A CA 1
ATOM 681 C C . VAL A 1 82 ? -28.500 -1.206 -1.850 1.00 67.62 82 VAL A C 1
ATOM 683 O O . VAL A 1 82 ? -29.502 -1.897 -1.690 1.00 67.62 82 VAL A O 1
ATOM 686 N N . ASN A 1 83 ? -28.333 -0.453 -2.945 1.00 59.62 83 ASN A N 1
ATOM 687 C CA . ASN A 1 83 ? -29.411 -0.250 -3.924 1.00 59.62 83 ASN A CA 1
ATOM 688 C C . ASN A 1 83 ? -29.597 -1.432 -4.896 1.00 59.62 83 ASN A C 1
ATOM 690 O O . ASN A 1 83 ? -30.668 -1.583 -5.482 1.00 59.62 83 ASN A O 1
ATOM 694 N N . GLY A 1 84 ? -28.591 -2.302 -5.064 1.00 55.88 84 GLY A N 1
ATOM 695 C CA . GLY A 1 84 ? -28.709 -3.539 -5.850 1.00 55.88 84 GLY A CA 1
ATOM 696 C C . GLY A 1 84 ? -29.575 -4.617 -5.182 1.00 55.88 84 GLY A C 1
ATOM 697 O O . GLY A 1 84 ? -30.078 -5.521 -5.852 1.00 55.88 84 GLY A O 1
ATOM 698 N N . ARG A 1 85 ? -29.797 -4.517 -3.866 1.00 53.47 85 ARG A N 1
ATOM 699 C CA . ARG A 1 85 ? -30.821 -5.283 -3.153 1.00 53.47 85 ARG A CA 1
ATOM 700 C C . ARG A 1 85 ? -32.107 -4.469 -3.227 1.00 53.47 85 ARG A C 1
ATOM 702 O O . ARG A 1 85 ? -32.296 -3.564 -2.431 1.00 53.47 85 ARG A O 1
ATOM 709 N N . CYS A 1 86 ? -32.950 -4.770 -4.214 1.00 40.06 86 CYS A N 1
ATOM 710 C CA . CYS A 1 86 ? -34.254 -4.145 -4.460 1.00 40.06 86 CYS A CA 1
ATOM 711 C C . CYS A 1 86 ? -35.123 -4.066 -3.185 1.00 40.06 86 CYS A C 1
ATOM 713 O O . CYS A 1 86 ? -35.955 -4.932 -2.927 1.00 40.06 86 CYS A O 1
ATOM 715 N N . MET A 1 87 ? -34.931 -3.023 -2.385 1.00 32.59 87 MET A N 1
ATOM 716 C CA . MET A 1 87 ? -35.764 -2.656 -1.249 1.00 32.59 87 MET A CA 1
ATOM 717 C C . MET A 1 87 ? -35.991 -1.152 -1.349 1.00 32.59 87 MET A C 1
ATOM 719 O O . MET A 1 87 ? -35.114 -0.326 -1.118 1.00 32.59 87 MET A O 1
ATOM 723 N N . THR A 1 88 ? -37.202 -0.824 -1.775 1.00 43.50 88 THR A N 1
ATOM 724 C CA . THR A 1 88 ? -37.798 0.503 -1.836 1.00 43.50 88 THR A CA 1
ATOM 725 C C . THR A 1 88 ? -37.880 1.113 -0.439 1.00 43.50 88 THR A C 1
ATOM 727 O O . THR A 1 88 ? -38.888 0.937 0.227 1.00 43.50 88 THR A O 1
ATOM 730 N N . ILE A 1 89 ? -36.844 1.811 0.012 1.00 45.22 89 ILE A N 1
ATOM 731 C CA . ILE A 1 89 ? -36.888 2.892 1.008 1.00 45.22 89 ILE A CA 1
ATOM 732 C C . ILE A 1 89 ? -35.594 3.675 0.778 1.00 45.22 89 ILE A C 1
ATOM 734 O O . ILE A 1 89 ? -34.505 3.121 0.896 1.00 45.22 89 ILE A O 1
ATOM 738 N N . GLN A 1 90 ? -35.700 4.958 0.429 1.00 50.78 90 GLN A N 1
ATOM 739 C CA . GLN A 1 90 ? -34.540 5.848 0.462 1.00 50.78 90 GLN A CA 1
ATOM 740 C C . GLN A 1 90 ? -33.988 5.852 1.895 1.00 50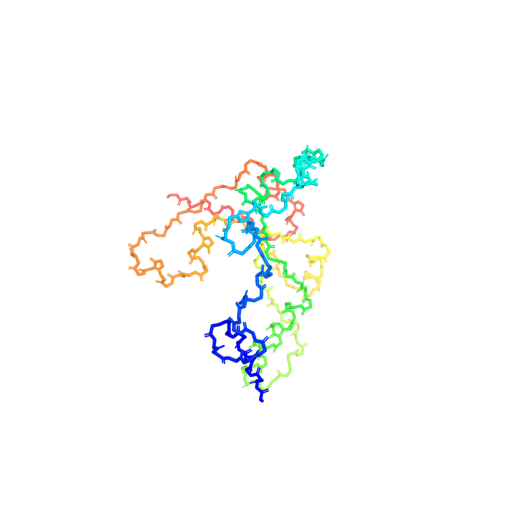.78 90 GLN A C 1
ATOM 742 O O . GLN A 1 90 ? -34.754 6.167 2.814 1.00 50.78 90 GLN A O 1
ATOM 747 N N . PRO A 1 91 ? -32.704 5.537 2.137 1.00 47.50 91 PRO A N 1
ATOM 748 C CA . PRO A 1 91 ? -32.149 5.698 3.465 1.00 47.50 91 PRO A CA 1
ATOM 749 C C . PRO A 1 91 ? -31.988 7.200 3.724 1.00 47.50 91 PRO A C 1
ATOM 751 O O . PRO A 1 91 ? -30.977 7.821 3.424 1.00 47.50 91 PRO A O 1
ATOM 754 N N . LEU A 1 92 ? -33.008 7.798 4.341 1.00 53.59 92 LEU A N 1
ATOM 755 C CA . LEU A 1 92 ? -32.946 9.116 4.987 1.00 53.59 92 LEU A CA 1
ATOM 756 C C . LEU A 1 92 ? -31.987 9.127 6.197 1.00 53.59 92 LEU A C 1
ATOM 758 O O . LEU A 1 92 ? -31.876 10.128 6.903 1.00 53.59 92 LEU A O 1
ATOM 762 N N . LYS A 1 93 ? -31.291 8.016 6.461 1.00 51.09 93 LYS A N 1
ATOM 763 C CA . LYS A 1 93 ? -30.391 7.826 7.588 1.00 51.09 93 LYS A CA 1
ATOM 764 C C . LYS A 1 93 ? -29.019 7.446 7.051 1.00 51.09 93 LYS A C 1
ATOM 766 O O . LYS A 1 93 ? -28.892 6.466 6.334 1.00 51.09 93 LYS A O 1
ATOM 771 N N . ARG A 1 94 ? -28.018 8.256 7.402 1.00 56.88 94 ARG A N 1
ATOM 772 C CA . ARG A 1 94 ? -26.602 8.015 7.108 1.00 56.88 94 ARG A CA 1
ATOM 773 C C . ARG A 1 94 ? -26.249 6.595 7.541 1.00 56.88 94 ARG A C 1
ATOM 775 O O . ARG A 1 94 ? -26.410 6.266 8.717 1.00 56.88 94 ARG A O 1
ATOM 782 N N . ASP A 1 95 ? -25.826 5.776 6.588 1.00 62.09 95 ASP A N 1
ATOM 783 C CA . ASP A 1 95 ? -25.462 4.393 6.848 1.00 62.09 95 ASP A CA 1
ATOM 784 C C . ASP A 1 95 ? -24.249 4.364 7.782 1.00 62.09 95 ASP A C 1
ATOM 786 O O . ASP A 1 95 ? -23.155 4.822 7.449 1.00 62.09 95 ASP A O 1
ATOM 790 N N . TYR A 1 96 ? -24.472 3.864 8.994 1.00 70.69 96 TYR A N 1
ATOM 791 C CA . TYR A 1 96 ? -23.415 3.577 9.951 1.00 70.69 96 TYR A CA 1
ATOM 792 C C . TYR A 1 96 ? -22.666 2.335 9.466 1.00 70.69 96 TYR A C 1
ATOM 794 O O . TYR A 1 96 ? -23.239 1.243 9.421 1.00 70.69 96 TYR A O 1
ATOM 802 N N . VAL A 1 97 ? -21.391 2.484 9.106 1.00 77.50 97 VAL A N 1
ATOM 803 C CA . VAL A 1 97 ? -20.548 1.367 8.669 1.00 77.50 97 VAL A CA 1
ATOM 804 C C . VAL A 1 97 ? -19.294 1.319 9.532 1.00 77.50 97 VAL A C 1
ATOM 806 O O . VAL A 1 97 ? -18.561 2.297 9.641 1.00 77.50 97 VAL A O 1
ATOM 809 N N . ASN A 1 98 ? -19.026 0.157 10.129 1.00 82.56 98 ASN A N 1
ATOM 810 C CA . ASN A 1 98 ? -17.753 -0.105 10.797 1.00 82.56 98 ASN A CA 1
ATOM 811 C C . ASN A 1 98 ? -16.703 -0.444 9.740 1.00 82.56 98 ASN A C 1
ATOM 813 O O . ASN A 1 98 ? -16.827 -1.455 9.043 1.00 82.56 98 ASN A O 1
ATOM 817 N N . ILE A 1 99 ? -15.679 0.394 9.613 1.00 83.75 99 ILE A N 1
ATOM 818 C CA . ILE A 1 99 ? -14.663 0.255 8.572 1.00 83.75 99 ILE A CA 1
ATOM 819 C C . ILE A 1 99 ? -13.353 -0.215 9.210 1.00 83.75 99 ILE A C 1
ATOM 821 O O . ILE A 1 99 ? -12.739 0.508 9.989 1.00 83.75 99 ILE A O 1
ATOM 825 N N . GLY A 1 100 ? -12.906 -1.418 8.846 1.00 85.00 100 GLY A N 1
ATOM 826 C CA . GLY A 1 100 ? -11.592 -1.946 9.217 1.00 85.00 100 GLY A CA 1
ATOM 827 C C . GLY A 1 100 ? -10.545 -1.626 8.151 1.00 85.00 100 GLY A C 1
ATOM 828 O O . GLY A 1 100 ? -10.670 -2.090 7.017 1.00 85.00 100 GLY A O 1
ATOM 829 N N . VAL A 1 101 ? -9.508 -0.862 8.491 1.00 87.06 101 VAL A N 1
ATOM 830 C CA . VAL A 1 101 ? -8.403 -0.538 7.571 1.00 87.06 101 VAL A CA 1
ATOM 831 C C . VAL A 1 101 ? -7.046 -0.719 8.236 1.00 87.06 101 VAL A C 1
ATOM 833 O O . VAL A 1 101 ? -6.920 -0.744 9.453 1.00 87.06 101 VAL A O 1
ATOM 836 N N . ARG A 1 102 ? -6.001 -0.870 7.420 1.00 86.44 102 ARG A N 1
ATOM 837 C CA . ARG A 1 102 ? -4.626 -0.978 7.925 1.00 86.44 102 ARG A CA 1
ATOM 838 C C . ARG A 1 102 ? -3.986 0.386 8.176 1.00 86.44 102 ARG A C 1
ATOM 840 O O . ARG A 1 102 ? -3.244 0.536 9.135 1.00 86.44 102 ARG A O 1
ATOM 847 N N . LEU A 1 103 ? -4.266 1.359 7.308 1.00 85.56 103 LEU A N 1
ATOM 848 C CA . LEU A 1 103 ? -3.793 2.744 7.385 1.00 85.56 103 LEU A CA 1
ATOM 849 C C . LEU A 1 103 ? -4.918 3.688 6.940 1.00 85.56 103 LEU A C 1
ATOM 851 O O . LEU A 1 103 ? -5.656 3.368 6.006 1.00 85.56 103 LEU A O 1
ATOM 855 N N . ALA A 1 104 ? -5.022 4.845 7.589 1.00 86.19 104 ALA A N 1
ATOM 856 C CA . ALA A 1 104 ? -5.971 5.904 7.262 1.00 86.19 104 ALA A CA 1
ATOM 857 C C . ALA A 1 104 ? -5.344 7.272 7.548 1.00 86.19 104 ALA A C 1
ATOM 859 O O . AL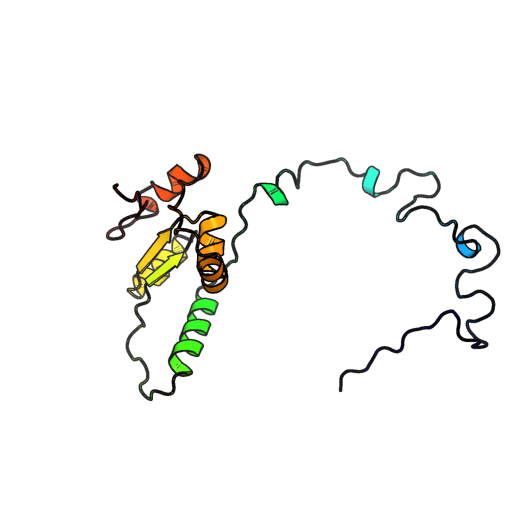A A 1 104 ? -4.493 7.401 8.427 1.00 86.19 104 ALA A O 1
ATOM 860 N N . SER A 1 105 ? -5.756 8.291 6.793 1.00 87.81 105 SER A N 1
ATOM 861 C CA . SER A 1 105 ? -5.384 9.676 7.079 1.00 87.81 105 SER A CA 1
ATOM 862 C C . SER A 1 105 ? -6.311 10.271 8.139 1.00 87.81 105 SER A C 1
ATOM 864 O O . SER A 1 105 ? -7.496 9.945 8.182 1.00 87.81 105 SER A O 1
ATOM 866 N N . GLU A 1 106 ? -5.800 11.197 8.950 1.00 85.50 106 GLU A N 1
ATOM 867 C CA . GLU A 1 106 ? -6.582 11.880 9.994 1.00 85.50 106 GLU A CA 1
ATOM 868 C C . GLU A 1 106 ? -7.829 12.567 9.417 1.00 85.50 106 GLU A C 1
ATOM 870 O O . GLU A 1 106 ? -8.925 12.445 9.955 1.00 85.50 106 GLU A O 1
ATOM 875 N N . LEU A 1 107 ? -7.689 13.215 8.254 1.00 89.06 107 LEU A N 1
ATOM 876 C CA . LEU A 1 107 ? -8.810 13.845 7.551 1.00 89.06 107 LEU A CA 1
ATOM 877 C C . LEU A 1 107 ? -9.899 12.838 7.163 1.00 89.06 107 LEU A C 1
ATOM 879 O O . LEU A 1 107 ? -11.084 13.164 7.230 1.00 89.06 107 LEU A O 1
ATOM 883 N N . ALA A 1 108 ? -9.509 11.628 6.753 1.00 88.06 108 ALA A N 1
ATOM 884 C CA . ALA A 1 108 ? -10.461 10.584 6.401 1.00 88.06 108 ALA A CA 1
ATOM 885 C C . ALA A 1 108 ? -11.174 10.040 7.642 1.00 88.06 108 ALA A C 1
ATOM 887 O O . ALA A 1 108 ? -12.390 9.879 7.601 1.00 88.06 108 ALA A O 1
ATOM 888 N N . ILE A 1 109 ? -10.447 9.825 8.743 1.00 87.56 109 ILE A N 1
ATOM 889 C CA . ILE A 1 109 ? -11.022 9.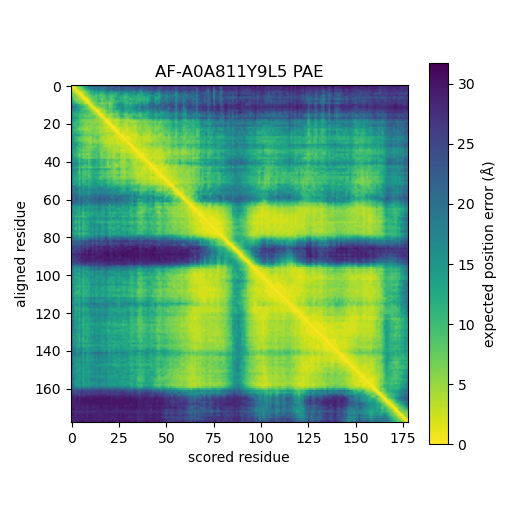394 10.026 1.00 87.56 109 ILE A CA 1
ATOM 890 C C . ILE A 1 109 ? -12.064 10.414 10.491 1.00 87.56 109 ILE A C 1
ATOM 892 O O . ILE A 1 109 ? -13.226 10.064 10.669 1.00 87.56 109 ILE A O 1
ATOM 896 N N . VAL A 1 110 ? -11.696 11.696 10.544 1.00 87.88 110 VAL A N 1
ATOM 897 C CA . VAL A 1 110 ? -12.598 12.781 10.957 1.00 87.88 110 VAL A CA 1
ATOM 898 C C . VAL A 1 110 ? -13.833 12.869 10.056 1.00 87.88 110 VAL A C 1
ATOM 900 O O . VAL A 1 110 ? -14.937 13.114 10.539 1.00 87.88 110 VAL A O 1
ATOM 903 N N . ALA A 1 111 ? -13.681 12.689 8.742 1.00 88.44 111 ALA A N 1
ATOM 904 C CA . ALA A 1 111 ? -14.816 12.697 7.821 1.00 88.44 111 ALA A CA 1
ATOM 905 C C . ALA A 1 111 ? -15.781 11.524 8.073 1.00 88.44 111 ALA A C 1
ATOM 907 O O . ALA A 1 111 ? -16.996 11.712 8.020 1.00 88.44 111 ALA A O 1
ATOM 908 N N . ILE A 1 112 ? -15.249 10.336 8.367 1.00 85.94 112 ILE A N 1
ATOM 909 C CA . ILE A 1 112 ? -16.037 9.132 8.658 1.00 85.94 112 ILE A CA 1
ATOM 910 C C . ILE A 1 112 ? -16.737 9.258 10.021 1.00 85.94 112 ILE A C 1
ATOM 912 O O . ILE A 1 112 ? -17.939 9.004 10.122 1.00 85.94 112 ILE A O 1
ATOM 916 N N . GLU A 1 113 ? -16.029 9.728 11.045 1.00 84.69 113 GLU A N 1
ATOM 917 C CA . GLU A 1 113 ? -16.561 9.909 12.401 1.00 84.69 113 GLU A CA 1
ATOM 918 C C . GLU A 1 113 ? -17.634 11.001 12.467 1.00 84.69 113 GLU A C 1
ATOM 920 O O . GLU A 1 113 ? -18.636 10.844 13.162 1.00 84.69 113 GLU A O 1
ATOM 925 N N . LYS A 1 114 ? -17.508 12.073 11.672 1.00 86.75 114 LYS A N 1
ATOM 926 C CA . LYS A 1 114 ? -18.565 13.094 11.519 1.00 86.75 114 LYS A CA 1
ATOM 927 C C . LYS A 1 114 ? -19.875 12.518 10.985 1.00 86.75 114 LYS A C 1
ATOM 929 O O . LYS A 1 114 ? -20.947 13.036 11.301 1.00 86.75 114 LYS A O 1
ATOM 934 N N . ASN A 1 115 ? -19.800 11.456 10.186 1.00 84.31 115 ASN A N 1
ATOM 935 C CA . ASN A 1 115 ? -20.977 10.744 9.694 1.00 84.31 115 ASN A CA 1
ATOM 936 C C . ASN A 1 115 ? -21.535 9.750 10.727 1.00 84.31 115 ASN A C 1
ATOM 938 O O . ASN A 1 115 ? -22.598 9.178 10.495 1.00 84.31 115 ASN A O 1
ATOM 942 N N . GLY A 1 116 ? -20.849 9.571 11.860 1.00 82.69 116 GLY A N 1
ATOM 943 C CA . GLY A 1 116 ? -21.206 8.658 12.940 1.00 82.69 116 GLY A CA 1
ATOM 944 C C . GLY A 1 116 ? -20.641 7.251 12.777 1.00 82.69 116 GLY A C 1
ATOM 945 O O . GLY A 1 116 ? -20.960 6.404 13.594 1.00 82.69 116 GLY A O 1
ATOM 946 N N . SER A 1 117 ? -19.834 6.984 11.748 1.00 83.62 117 SER A N 1
ATOM 947 C CA . SER A 1 117 ? -19.210 5.676 11.509 1.00 83.62 117 SER A CA 1
ATOM 948 C C . SER A 1 117 ? -17.918 5.511 12.315 1.00 83.62 117 SER A C 1
ATOM 950 O O . SER A 1 117 ? -17.252 6.497 12.625 1.00 83.62 117 SER A O 1
ATOM 952 N N . VAL A 1 118 ? -17.537 4.269 12.624 1.00 83.75 118 VAL A N 1
ATOM 953 C CA . VAL A 1 118 ? -16.326 3.960 13.406 1.00 83.75 118 VAL A CA 1
ATOM 954 C C . VAL A 1 118 ? -15.263 3.335 12.508 1.00 83.75 118 VAL A C 1
ATOM 956 O O . VAL A 1 118 ? -15.526 2.368 11.788 1.00 83.75 118 VAL A O 1
ATOM 959 N N . VAL A 1 119 ? -14.045 3.872 12.571 1.00 84.50 11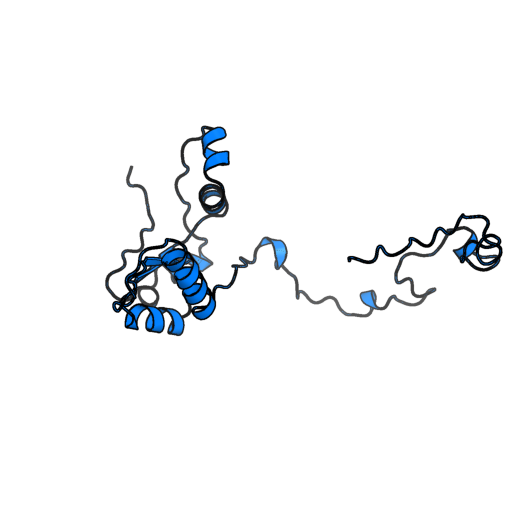9 VAL A N 1
ATOM 960 C CA . VAL A 1 119 ? -12.870 3.310 11.896 1.00 84.50 119 VAL A CA 1
ATOM 961 C C . VAL A 1 119 ? -12.076 2.476 12.895 1.00 84.50 119 VAL A C 1
ATOM 963 O O . VAL A 1 119 ? -11.791 2.922 14.001 1.00 84.50 119 VAL A O 1
ATOM 966 N N . THR A 1 120 ? -11.716 1.250 12.524 1.00 83.00 120 THR A N 1
ATOM 967 C CA . THR A 1 120 ? -10.841 0.385 13.322 1.00 83.00 120 THR A CA 1
ATOM 968 C C . THR A 1 120 ? -9.573 0.081 12.545 1.00 83.00 120 THR A C 1
ATOM 970 O O . THR A 1 120 ? -9.617 -0.397 11.410 1.00 83.00 120 THR A O 1
ATOM 973 N N . MET A 1 121 ? -8.438 0.347 13.181 1.00 81.12 121 MET A N 1
ATOM 974 C CA . MET A 1 121 ? -7.122 0.101 12.613 1.00 81.12 121 MET A CA 1
ATOM 975 C C . MET A 1 121 ? -6.629 -1.274 13.053 1.00 81.12 121 MET A C 1
ATOM 977 O O . MET A 1 121 ? -6.562 -1.546 14.248 1.00 81.12 121 MET A O 1
ATOM 981 N N . ALA A 1 122 ? -6.284 -2.150 12.112 1.00 82.06 122 ALA A N 1
ATOM 982 C CA . ALA A 1 122 ? -5.795 -3.488 12.440 1.00 82.06 122 ALA A CA 1
ATOM 983 C C . ALA A 1 122 ? -4.584 -3.877 11.592 1.00 82.06 122 ALA A C 1
ATOM 985 O O . ALA A 1 122 ? -4.555 -3.699 10.369 1.00 82.06 122 ALA A O 1
ATOM 986 N N . PHE A 1 123 ? -3.587 -4.453 12.258 1.00 85.69 123 PHE A N 1
ATOM 987 C CA . PHE A 1 123 ? -2.480 -5.106 11.584 1.00 85.69 123 PHE A CA 1
ATOM 988 C C . PHE A 1 123 ? -2.884 -6.530 11.182 1.00 85.69 123 PHE A C 1
ATOM 990 O O . PHE A 1 123 ? -3.500 -7.258 11.955 1.00 85.69 123 PHE A O 1
ATOM 997 N N . TYR A 1 124 ? -2.510 -6.925 9.967 1.00 85.81 124 TYR A N 1
ATOM 998 C CA . TYR A 1 124 ? -2.663 -8.294 9.478 1.00 85.81 124 TYR A CA 1
ATOM 999 C C . TYR A 1 124 ? -1.316 -8.750 8.931 1.00 85.81 124 TYR A C 1
ATOM 1001 O O . TYR A 1 124 ? -0.671 -8.009 8.189 1.00 85.81 124 TYR A O 1
ATOM 1009 N N . ASP A 1 125 ? -0.911 -9.968 9.235 1.00 88.06 125 ASP A N 1
ATOM 1010 C CA . ASP A 1 125 ? 0.250 -10.597 8.611 1.00 88.06 125 ASP A CA 1
ATOM 1011 C C . ASP A 1 125 ? -0.058 -10.974 7.162 1.00 88.06 125 ASP A C 1
ATOM 1013 O O . ASP A 1 125 ? -1.223 -11.178 6.809 1.00 88.06 125 ASP A O 1
ATOM 1017 N N . PRO A 1 126 ? 0.960 -11.170 6.310 1.00 88.50 126 PRO A N 1
ATOM 1018 C CA . PRO A 1 126 ? 0.748 -11.700 4.966 1.00 88.50 126 PRO A CA 1
ATOM 1019 C C . PRO A 1 126 ? -0.061 -13.008 4.965 1.00 88.50 126 PRO A C 1
ATOM 1021 O O . PRO A 1 126 ? -0.995 -13.153 4.180 1.00 88.50 126 PRO A O 1
ATOM 1024 N N . ARG A 1 127 ? 0.227 -13.919 5.908 1.00 89.75 127 ARG A N 1
ATOM 1025 C CA . ARG A 1 127 ? -0.478 -15.204 6.034 1.00 89.75 127 ARG A CA 1
ATOM 1026 C C . ARG A 1 127 ? -1.934 -15.037 6.472 1.00 89.75 127 ARG A C 1
ATOM 1028 O O . ARG A 1 127 ? -2.810 -15.703 5.934 1.00 89.75 127 ARG A O 1
ATOM 1035 N N . SER A 1 128 ? -2.214 -14.158 7.434 1.00 89.25 128 SER A N 1
ATOM 1036 C CA . SER A 1 128 ? -3.594 -13.929 7.882 1.00 89.25 128 SER A CA 1
ATOM 1037 C C . SER A 1 128 ? -4.413 -13.160 6.843 1.00 89.25 128 SER A C 1
ATOM 1039 O O . SER A 1 128 ? -5.589 -13.466 6.656 1.00 89.25 128 SER A O 1
ATOM 1041 N N . LEU A 1 129 ? -3.795 -12.240 6.096 1.00 88.50 129 LEU A N 1
ATOM 1042 C CA . LEU A 1 129 ? -4.431 -11.554 4.971 1.00 88.50 129 LEU A CA 1
ATOM 1043 C C . LEU A 1 129 ? -4.791 -12.523 3.835 1.00 88.50 129 LEU A C 1
ATOM 1045 O O . LEU A 1 129 ? -5.867 -12.405 3.254 1.00 88.50 129 LEU A O 1
ATOM 1049 N N . GLU A 1 130 ? -3.928 -13.496 3.537 1.00 91.12 130 GLU A N 1
ATOM 1050 C CA . GLU A 1 130 ? -4.212 -14.536 2.543 1.00 91.12 130 GLU A CA 1
ATOM 1051 C C . GLU A 1 130 ? -5.430 -15.380 2.940 1.00 91.12 130 GLU A C 1
ATOM 1053 O O . GLU A 1 130 ? -6.331 -15.591 2.124 1.00 91.12 130 GLU A O 1
ATOM 1058 N N . ILE A 1 131 ? -5.502 -15.789 4.210 1.00 92.25 131 ILE A N 1
ATOM 1059 C CA . ILE A 1 131 ? -6.641 -16.538 4.757 1.00 92.25 131 ILE A CA 1
ATOM 1060 C C . ILE A 1 131 ? -7.930 -15.710 4.675 1.00 92.25 131 ILE A C 1
ATOM 1062 O O . ILE A 1 131 ? -8.971 -16.242 4.294 1.00 92.25 131 ILE A O 1
ATOM 1066 N N . LEU A 1 132 ? -7.870 -14.409 4.977 1.00 89.50 132 LEU A N 1
ATOM 1067 C CA . LEU A 1 132 ? -9.019 -13.503 4.871 1.00 89.50 132 LEU A CA 1
ATOM 1068 C C . LEU A 1 132 ? -9.481 -13.303 3.427 1.00 89.50 132 LEU A C 1
ATOM 1070 O O . LEU A 1 132 ? -10.681 -13.237 3.168 1.00 89.50 132 LEU A O 1
ATOM 1074 N N . TYR A 1 133 ? -8.545 -13.210 2.484 1.00 91.62 133 TYR A N 1
ATOM 1075 C CA . TYR A 1 133 ? -8.860 -12.994 1.075 1.00 91.62 133 TYR A CA 1
ATOM 1076 C C . TYR A 1 133 ? -9.408 -14.260 0.397 1.00 91.62 133 TYR A C 1
ATOM 1078 O O . TYR A 1 133 ? -10.288 -14.169 -0.459 1.00 91.62 133 TYR A O 1
ATOM 1086 N N . ARG A 1 134 ? -8.909 -15.449 0.765 1.00 93.38 134 ARG A N 1
ATOM 1087 C CA . ARG A 1 134 ? -9.312 -16.745 0.182 1.00 93.38 134 ARG A CA 1
ATOM 1088 C C . ARG A 1 134 ? -9.588 -17.804 1.258 1.00 93.38 134 ARG A C 1
ATOM 1090 O O . ARG A 1 134 ? -8.903 -18.830 1.305 1.00 93.38 134 ARG A O 1
ATOM 1097 N N . PRO A 1 135 ? -10.644 -17.631 2.069 1.00 94.56 135 PRO A N 1
ATOM 1098 C CA . PRO A 1 135 ? -10.911 -18.521 3.197 1.00 94.56 135 PRO A CA 1
ATOM 1099 C C . PRO A 1 135 ? -11.257 -19.946 2.754 1.00 94.56 135 PRO A C 1
ATOM 1101 O O . PRO A 1 135 ? -10.832 -20.910 3.383 1.00 94.56 135 PRO A O 1
ATOM 1104 N N . VAL A 1 136 ? -11.982 -20.100 1.639 1.00 94.75 136 VAL A N 1
ATOM 1105 C CA . VAL A 1 136 ? -12.417 -21.416 1.139 1.00 94.75 136 VAL A CA 1
ATOM 1106 C C . VAL A 1 136 ? -11.222 -22.322 0.845 1.00 94.75 136 VAL A C 1
ATOM 1108 O O . VAL A 1 136 ? -11.219 -23.477 1.260 1.00 94.75 136 VAL A O 1
ATOM 1111 N N . LEU A 1 137 ? -10.184 -21.794 0.188 1.00 93.38 137 LEU A N 1
ATOM 1112 C CA . LEU A 1 137 ? -8.978 -22.569 -0.111 1.00 93.38 137 LEU A CA 1
ATOM 1113 C C . LEU A 1 137 ? -8.269 -23.003 1.176 1.00 93.38 137 LEU A C 1
ATOM 1115 O O . LEU A 1 137 ? -7.894 -24.164 1.302 1.00 93.38 137 LEU A O 1
ATOM 1119 N N . PHE A 1 138 ? -8.157 -22.111 2.164 1.00 93.06 138 PHE A N 1
ATOM 1120 C CA . PHE A 1 138 ? -7.545 -22.436 3.452 1.00 93.06 138 PHE A CA 1
ATOM 1121 C C . PHE A 1 138 ? -8.293 -23.555 4.196 1.00 93.06 138 PHE A C 1
ATOM 1123 O O . PHE A 1 138 ? -7.673 -24.511 4.664 1.00 93.06 138 PHE A O 1
ATOM 1130 N N . PHE A 1 139 ? -9.625 -23.489 4.264 1.00 93.81 139 PHE A N 1
ATOM 1131 C CA . PHE A 1 139 ? -10.415 -24.519 4.944 1.00 93.81 139 PHE A CA 1
ATOM 1132 C C . PHE A 1 139 ? -10.383 -25.872 4.224 1.00 93.81 139 PHE A C 1
ATOM 1134 O O . PHE A 1 139 ? -10.425 -26.905 4.890 1.00 93.81 139 PHE A O 1
ATOM 1141 N N . LEU A 1 140 ? -10.227 -25.897 2.895 1.00 95.50 140 LEU A N 1
ATOM 1142 C CA . LEU A 1 140 ? -9.997 -27.142 2.152 1.00 95.50 140 LEU A CA 1
ATOM 1143 C C . LEU A 1 140 ? -8.678 -27.821 2.553 1.00 95.50 140 LEU A C 1
ATOM 1145 O O . LEU A 1 140 ? -8.629 -29.047 2.621 1.00 95.50 140 LEU A O 1
ATOM 1149 N N . HIS A 1 141 ? -7.643 -27.045 2.894 1.00 91.56 141 HIS A N 1
ATOM 1150 C CA . HIS A 1 141 ? -6.377 -27.571 3.420 1.00 91.56 141 HIS A CA 1
ATOM 1151 C C . HIS A 1 141 ? -6.478 -28.117 4.858 1.00 91.56 141 HIS A C 1
ATOM 1153 O O . HIS A 1 141 ? -5.545 -28.777 5.312 1.00 91.56 141 HIS A O 1
ATOM 1159 N N . ARG A 1 142 ? -7.590 -27.867 5.571 1.00 90.50 142 ARG A N 1
ATOM 1160 C CA . ARG A 1 142 ? -7.887 -28.354 6.937 1.00 90.50 142 ARG A CA 1
ATOM 1161 C C . ARG A 1 142 ? -6.799 -28.080 7.981 1.00 90.50 142 ARG A C 1
ATOM 1163 O O . ARG A 1 142 ? -6.592 -28.873 8.897 1.00 90.50 142 ARG A O 1
ATOM 1170 N N . GLN A 1 143 ? -6.110 -26.953 7.861 1.00 89.81 143 GLN A N 1
ATOM 1171 C CA . GLN A 1 143 ? -5.154 -26.517 8.874 1.00 89.81 143 GLN A CA 1
ATOM 1172 C C . GLN A 1 143 ? -5.868 -25.763 10.005 1.00 89.81 143 GLN A C 1
ATOM 1174 O O . GLN A 1 143 ? -6.876 -25.096 9.754 1.00 89.81 143 GLN A O 1
ATOM 1179 N N . PRO A 1 144 ? -5.360 -25.835 11.250 1.00 92.69 144 PRO A N 1
ATOM 1180 C CA . PRO A 1 144 ? -5.866 -24.997 12.327 1.00 92.69 144 PRO A CA 1
ATOM 1181 C C . PRO A 1 144 ? -5.637 -23.521 11.988 1.00 92.69 144 PRO A C 1
ATOM 1183 O O . PRO A 1 144 ? -4.608 -23.157 11.412 1.00 92.69 144 PRO A O 1
ATOM 1186 N N . ILE A 1 145 ? -6.598 -22.672 12.352 1.00 91.50 145 ILE A N 1
ATOM 1187 C CA . ILE A 1 145 ? -6.513 -21.231 12.105 1.00 91.50 145 ILE A CA 1
ATOM 1188 C C . ILE A 1 145 ? -5.305 -20.681 12.881 1.00 91.50 145 ILE A C 1
ATOM 1190 O O . ILE A 1 145 ? -5.257 -20.827 14.107 1.00 91.50 145 ILE A O 1
ATOM 1194 N N . PRO A 1 146 ? -4.314 -20.077 12.200 1.00 91.12 146 PRO A N 1
ATOM 1195 C CA . PRO A 1 146 ? -3.139 -19.549 12.870 1.00 91.12 146 PRO A CA 1
ATOM 1196 C C . PRO A 1 146 ? -3.494 -18.308 13.690 1.00 91.12 146 PRO A C 1
ATOM 1198 O O . PRO A 1 146 ? -4.369 -17.523 13.323 1.00 91.12 146 PRO A O 1
ATOM 1201 N N . LYS A 1 147 ? -2.761 -18.109 14.786 1.00 88.50 147 LYS A N 1
ATOM 1202 C CA . LYS A 1 147 ? -2.800 -16.864 15.556 1.00 88.50 147 LYS A CA 1
ATOM 1203 C C . LYS A 1 147 ? -2.069 -15.763 14.786 1.00 88.50 147 LYS A C 1
ATOM 1205 O O . LYS A 1 147 ? -1.103 -16.047 14.077 1.00 88.50 147 LYS A O 1
ATOM 1210 N N . GLN A 1 148 ? -2.540 -14.528 14.925 1.00 84.25 148 GLN A N 1
ATOM 1211 C CA . GLN A 1 148 ? -1.882 -13.369 14.326 1.00 84.25 148 GLN A CA 1
ATOM 1212 C C . GLN A 1 148 ? -0.532 -13.113 15.000 1.00 84.25 148 GLN A C 1
ATOM 1214 O O . GLN A 1 148 ? -0.380 -13.316 16.208 1.00 84.25 148 GLN A O 1
ATOM 1219 N N . MET A 1 149 ? 0.445 -12.685 14.211 1.00 86.50 149 MET A N 1
ATOM 1220 C CA . MET A 1 149 ? 1.745 -12.245 14.690 1.00 86.50 149 MET A CA 1
ATOM 1221 C C . MET A 1 149 ? 1.682 -10.771 15.088 1.00 86.50 149 MET A C 1
ATOM 1223 O O . MET A 1 149 ? 0.768 -10.023 14.732 1.00 86.50 149 MET A O 1
ATOM 1227 N N . LEU A 1 150 ? 2.680 -10.359 15.865 1.00 86.06 150 LEU A N 1
ATOM 1228 C CA . LEU A 1 150 ? 2.862 -8.955 16.187 1.00 86.06 150 LEU A CA 1
ATOM 1229 C C . LEU A 1 150 ? 3.467 -8.213 1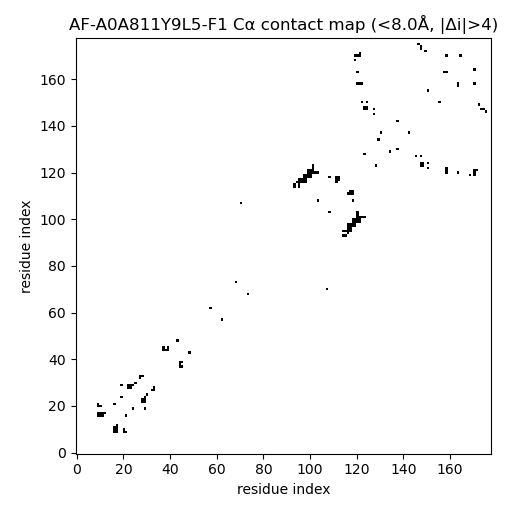4.987 1.00 86.06 150 LEU A C 1
ATOM 1231 O O . LEU A 1 150 ? 4.252 -8.796 14.231 1.00 86.06 150 LEU A O 1
ATOM 1235 N N . PRO A 1 151 ? 3.132 -6.925 14.818 1.00 87.06 151 PRO A N 1
ATOM 1236 C CA . PRO A 1 151 ? 3.783 -6.091 13.824 1.00 87.06 151 PRO A CA 1
ATOM 1237 C C . PRO A 1 151 ? 5.291 -5.974 14.086 1.00 87.06 151 PRO A C 1
ATOM 1239 O O . PRO A 1 151 ? 5.762 -6.103 15.214 1.00 87.06 151 PRO A O 1
ATOM 1242 N N . SER A 1 152 ? 6.041 -5.688 13.018 1.00 86.00 152 SER A N 1
ATOM 1243 C CA . SER A 1 152 ? 7.464 -5.325 13.092 1.00 86.00 152 SER A CA 1
ATOM 1244 C C . SER A 1 152 ? 7.683 -4.135 14.031 1.00 86.00 152 SER A C 1
ATOM 1246 O O . SER A 1 152 ? 6.834 -3.248 14.095 1.00 86.00 152 SER A O 1
ATOM 1248 N N . GLU A 1 153 ? 8.848 -4.073 14.682 1.00 87.50 153 GLU A N 1
ATOM 1249 C CA . GLU A 1 153 ? 9.253 -2.990 15.592 1.00 87.50 153 GLU A CA 1
ATOM 1250 C C . GLU A 1 153 ? 8.999 -1.585 15.031 1.00 87.50 153 GLU A C 1
ATOM 1252 O O . GLU A 1 153 ? 8.522 -0.716 15.753 1.00 87.50 153 GLU A O 1
ATOM 1257 N N . ALA A 1 154 ? 9.211 -1.372 13.729 1.00 85.81 154 ALA A N 1
ATOM 1258 C CA . ALA A 1 154 ? 8.967 -0.082 13.081 1.00 85.81 154 ALA A CA 1
ATOM 1259 C C . ALA A 1 154 ? 7.479 0.325 13.048 1.00 85.81 154 ALA A C 1
ATOM 1261 O O . ALA A 1 154 ? 7.156 1.508 12.982 1.00 85.81 154 ALA A O 1
ATOM 1262 N N . LEU A 1 155 ? 6.566 -0.649 13.068 1.00 83.19 155 LEU A N 1
ATOM 1263 C CA . LEU A 1 155 ? 5.118 -0.444 13.022 1.00 83.19 155 LEU A CA 1
ATOM 1264 C C . LEU A 1 155 ? 4.474 -0.451 14.411 1.00 83.19 155 LEU A C 1
ATOM 1266 O O . LEU A 1 155 ? 3.358 0.045 14.543 1.00 83.19 155 LEU A O 1
ATOM 1270 N N . ILE A 1 156 ? 5.146 -0.986 15.437 1.00 85.69 156 ILE A N 1
ATOM 1271 C CA . ILE A 1 156 ? 4.616 -1.028 16.807 1.00 85.69 156 ILE A CA 1
ATOM 1272 C C . ILE A 1 156 ? 4.184 0.369 17.286 1.00 85.69 156 ILE A C 1
ATOM 1274 O O . ILE A 1 156 ? 3.020 0.486 17.669 1.00 85.69 156 ILE A O 1
ATOM 1278 N N . PRO A 1 157 ? 5.012 1.436 17.187 1.00 85.62 157 PRO A N 1
ATOM 1279 C CA . PRO A 1 157 ? 4.612 2.770 17.640 1.00 85.62 157 PRO A CA 1
ATOM 1280 C C . PRO A 1 157 ? 3.298 3.234 17.004 1.00 85.62 157 PRO A C 1
ATOM 1282 O O . PRO A 1 157 ? 2.389 3.666 17.702 1.00 85.62 157 PRO A O 1
ATOM 1285 N N . TYR A 1 158 ? 3.133 3.012 15.696 1.00 82.12 158 TYR A N 1
ATOM 1286 C CA . TYR A 1 158 ? 1.929 3.409 14.964 1.00 82.12 158 TYR A CA 1
ATOM 1287 C C . TYR A 1 158 ? 0.643 2.756 15.501 1.00 82.12 158 TYR A C 1
ATOM 1289 O O . TYR A 1 158 ? -0.397 3.412 15.602 1.00 82.12 158 TYR A O 1
ATOM 1297 N N . TYR A 1 159 ? 0.701 1.466 15.845 1.00 78.19 159 TYR A N 1
ATOM 1298 C CA . TYR A 1 159 ? -0.461 0.728 16.355 1.00 78.19 159 TYR A CA 1
ATOM 1299 C C . TYR A 1 159 ? -0.666 0.883 17.867 1.00 78.19 159 TYR A C 1
ATOM 1301 O O . TYR A 1 159 ? -1.771 0.636 18.349 1.00 78.19 159 TYR A O 1
ATOM 1309 N N . THR A 1 160 ? 0.365 1.275 18.616 1.00 81.00 160 THR A N 1
ATOM 1310 C CA . THR A 1 160 ? 0.293 1.510 20.066 1.00 81.00 160 THR A CA 1
ATOM 1311 C C . THR A 1 160 ? -0.124 2.944 20.411 1.00 81.00 160 THR A C 1
ATOM 1313 O O . THR A 1 160 ? -0.751 3.159 21.447 1.00 81.00 160 THR A O 1
ATOM 1316 N N . ASP A 1 161 ? 0.169 3.922 19.552 1.00 72.69 161 ASP A N 1
ATOM 1317 C CA . ASP A 1 161 ? -0.085 5.340 19.812 1.00 72.69 161 ASP A CA 1
ATOM 1318 C C . ASP A 1 161 ? -1.570 5.680 19.913 1.00 72.69 161 ASP A C 1
ATOM 1320 O O . ASP A 1 161 ? -2.288 5.648 18.923 1.00 72.69 161 ASP A O 1
ATOM 1324 N N . ALA A 1 162 ? -2.017 6.177 21.069 1.00 58.12 162 ALA A N 1
ATOM 1325 C CA . ALA A 1 162 ? -3.396 6.625 21.281 1.00 58.12 162 ALA A CA 1
ATOM 1326 C C . ALA A 1 162 ? -3.860 7.731 20.310 1.00 58.12 162 ALA A C 1
ATOM 1328 O O . ALA A 1 162 ? -5.044 7.992 20.184 1.00 58.12 162 ALA A O 1
ATOM 1329 N N . LYS A 1 163 ? -2.963 8.399 19.580 1.00 59.56 163 LYS A N 1
ATOM 1330 C CA . LYS A 1 163 ? -3.358 9.388 18.565 1.00 59.56 163 LYS A CA 1
ATOM 1331 C C . LYS A 1 163 ? -3.979 8.751 17.317 1.00 59.56 163 LYS A C 1
ATOM 1333 O O . LYS A 1 163 ? -4.793 9.396 16.665 1.00 59.56 163 LYS A O 1
ATOM 1338 N N . SER A 1 164 ? -3.650 7.490 17.020 1.00 53.41 164 SER A N 1
ATOM 1339 C CA . SER A 1 164 ? -4.414 6.677 16.067 1.00 53.41 164 SER A CA 1
ATOM 1340 C C . SER A 1 164 ? -5.715 6.121 16.680 1.00 53.41 164 SER A C 1
ATOM 1342 O O . SER A 1 164 ? -6.537 5.571 15.951 1.00 53.41 164 SER A O 1
ATOM 1344 N N . TRP A 1 165 ? -5.934 6.329 17.989 1.00 53.38 165 TRP A N 1
ATOM 1345 C CA . TRP A 1 165 ? -7.062 5.847 18.798 1.00 53.38 165 TRP A CA 1
ATOM 1346 C C . TRP A 1 165 ? -7.728 6.972 19.623 1.00 53.38 165 TRP A C 1
ATOM 1348 O O . TRP A 1 165 ? -7.480 7.105 20.820 1.00 53.38 165 TRP A O 1
ATOM 1358 N N . LEU A 1 166 ? -8.641 7.758 19.051 1.00 34.34 166 LEU A N 1
ATOM 1359 C CA . LEU A 1 166 ? -9.538 8.608 19.860 1.00 34.34 166 LEU A CA 1
ATOM 1360 C C . LEU A 1 166 ? -10.950 7.991 19.974 1.00 34.34 166 LEU A C 1
ATOM 1362 O O . LEU A 1 166 ? -11.304 7.094 19.214 1.00 34.34 166 LEU A O 1
ATOM 1366 N N . PRO A 1 167 ? -11.678 8.318 21.058 1.00 38.50 167 PRO A N 1
ATOM 1367 C CA . PRO A 1 167 ? -11.916 7.432 22.190 1.00 38.50 167 PRO A CA 1
ATOM 1368 C C . PRO A 1 167 ? -13.081 6.456 21.951 1.00 38.50 167 PRO A C 1
ATOM 1370 O O . PRO A 1 167 ? -14.217 6.866 21.729 1.00 38.50 167 PRO A O 1
ATOM 1373 N N . GLY A 1 168 ? -12.806 5.152 22.078 1.00 44.09 168 GLY A N 1
ATOM 1374 C CA . GLY A 1 168 ? -13.829 4.093 22.084 1.00 44.09 168 GLY A CA 1
ATOM 1375 C C . GLY A 1 168 ? -13.420 2.794 21.382 1.00 44.09 168 GLY A C 1
ATOM 1376 O O . GLY A 1 168 ? -14.014 1.749 21.634 1.00 44.09 168 GLY A O 1
ATOM 1377 N N . GLY A 1 169 ? -12.389 2.828 20.536 1.00 38.53 169 GLY A N 1
ATOM 1378 C CA . GLY A 1 169 ? -11.873 1.647 19.845 1.00 38.53 169 GLY A CA 1
ATOM 1379 C C . GLY A 1 169 ? -10.787 0.947 20.654 1.00 38.53 169 GLY A C 1
ATOM 1380 O O . GLY A 1 169 ? -9.684 1.462 20.793 1.00 38.53 169 GLY A O 1
ATOM 1381 N N . SER A 1 170 ? -11.066 -0.243 21.178 1.00 38.97 170 SER A N 1
ATOM 1382 C CA . SER A 1 170 ? -10.016 -1.136 21.668 1.00 38.97 170 SER A CA 1
ATOM 1383 C C . SER A 1 170 ? -9.161 -1.603 20.487 1.00 38.97 170 SER A C 1
ATOM 1385 O O . SER A 1 170 ? -9.681 -2.276 19.593 1.00 38.97 170 SER A O 1
ATOM 1387 N N . CYS A 1 171 ? -7.857 -1.324 20.503 1.00 41.16 171 CYS A N 1
ATOM 1388 C CA . CYS A 1 171 ? -6.911 -2.084 19.696 1.00 41.16 171 CYS A CA 1
ATOM 1389 C C . CYS A 1 171 ? -6.943 -3.525 20.189 1.00 41.16 171 CYS A C 1
ATOM 1391 O O . CYS A 1 171 ? -6.363 -3.855 21.224 1.00 41.16 171 CYS A O 1
ATOM 1393 N N . GLN A 1 172 ? -7.636 -4.401 19.465 1.00 41.94 172 GLN A N 1
ATOM 1394 C CA . GLN A 1 172 ? -7.367 -5.819 19.597 1.00 41.94 172 GLN A CA 1
ATOM 1395 C C . GLN A 1 172 ? -6.046 -6.091 18.880 1.00 41.94 172 GLN A C 1
ATOM 1397 O O . GLN A 1 172 ? -6.020 -6.628 17.775 1.00 41.94 172 GLN A O 1
ATOM 1402 N N . ILE A 1 173 ? -4.925 -5.810 19.553 1.00 41.38 173 ILE A N 1
ATOM 1403 C CA . ILE A 1 173 ? -3.837 -6.783 19.496 1.00 41.38 173 ILE A CA 1
ATOM 1404 C C . ILE A 1 173 ? -4.484 -8.019 20.103 1.00 41.38 173 ILE A C 1
ATOM 1406 O O . ILE A 1 173 ? -4.576 -8.142 21.323 1.00 41.38 173 ILE A O 1
ATOM 1410 N N . SER A 1 174 ? -5.079 -8.856 19.253 1.00 39.41 174 SER A N 1
ATOM 1411 C CA . SER A 1 174 ? -5.733 -10.088 19.662 1.00 39.41 174 SER A CA 1
ATOM 1412 C C . SER A 1 174 ? -4.640 -11.062 20.096 1.00 39.41 174 SER A C 1
ATOM 1414 O O . SER A 1 174 ? -4.365 -12.079 19.468 1.00 39.41 174 SER A O 1
ATOM 1416 N N . GLN A 1 175 ? -3.969 -10.744 21.205 1.00 37.62 175 GLN A N 1
ATOM 1417 C CA . GLN A 1 175 ? -3.320 -11.752 22.005 1.00 37.62 175 GLN A CA 1
ATOM 1418 C C . GLN A 1 175 ? -4.454 -12.650 22.465 1.00 37.62 175 GLN A C 1
ATOM 1420 O O . GLN A 1 175 ? -5.196 -12.329 23.391 1.00 37.62 175 GLN A O 1
ATOM 1425 N N . SER A 1 176 ? -4.646 -13.753 21.748 1.00 33.66 176 SER A N 1
ATOM 1426 C CA . SER A 1 176 ? -5.420 -14.873 22.248 1.00 33.66 176 SER A CA 1
ATOM 1427 C C . SER A 1 176 ? -4.798 -15.236 23.597 1.00 33.66 176 SER A C 1
ATOM 1429 O O . SER A 1 176 ? -3.725 -15.848 23.627 1.00 33.66 176 SER A O 1
ATOM 1431 N N . LYS A 1 177 ? -5.407 -14.794 24.700 1.00 31.02 177 LYS A N 1
ATOM 1432 C CA . LYS A 1 177 ? -5.118 -15.366 26.010 1.00 31.02 177 LYS A CA 1
ATOM 1433 C C . LYS A 1 177 ? -5.375 -16.865 25.871 1.00 31.02 177 LYS A C 1
ATOM 1435 O O . LYS A 1 177 ? -6.426 -17.263 25.369 1.00 31.02 177 LYS A O 1
ATOM 1440 N N . SER A 1 178 ? -4.334 -17.636 26.160 1.00 34.84 178 SER A N 1
ATOM 1441 C CA . SER A 1 178 ? -4.367 -19.091 26.309 1.00 34.84 178 SER A CA 1
ATOM 1442 C C . SER A 1 178 ? -5.416 -19.509 27.324 1.00 34.84 178 SER A C 1
ATOM 1444 O O . SER A 1 178 ? -5.479 -18.812 28.364 1.00 34.84 178 SER A O 1
#

Nearest PDB structures (foldseek):
  7odr-assembly1_M  TM=8.326E-01  e=1.550E-15  Homo sapiens
  7a5f-assembly1_M3  TM=8.287E-01  e=4.242E-15  Homo sapiens
  7nsi-assembly1_BP  TM=8.392E-01  e=9.494E-15  Sus scrofa
  4ce4-assembly1_P  TM=7.139E-01  e=4.098E-10  Sus scrofa domesticus
  7oi6-assembly1_M  TM=6.283E-01  e=3.755E-09  Homo sapiens

Secondary structure (DSSP, 8-state):
----PPP--TTS--TTTTTTTTS-SSSHHHHT-PPPTT--BTBPPHHHHSPP--TTTTTTTT--------HHHHHHHHHHHHHTS-------S-----EEES---HHHHHHHHHTT--EEE----HHHHHHHH-HHHHHHTTPPPPPPPPPPTTTHHHHH-GGG--SS----------